Protein AF-W7ILP1-F1 (afdb_monomer)

pLDDT: mean 89.79, std 11.07, range [47.0, 98.56]

Mean predicted aligned error: 5.09 Å

Sequence (215 aa):
MEGWADGEAGIVAPAAAPLAGFTRAQVADALDRARRALISARIDPRVLHGTDVHLLADQFAAPKRAEVLASPHLRTAIAEGSTLLDGVPVKVTGTMTVQAGRRGELIIDMNHSFAYAFTPRNRAVLTGPMQIISVVRAQSQYGFYGLADWPGVGRGLTPLDHSRFFYSMSCSAAVRGYLAPADAELVNPGGATPEEDRKRIFDPSLPMPDPKGTC

Solvent-accessible surface area (backbone atoms only — not comparable to full-atom values): 11635 Å² total; per-residue (Å²): 127,85,78,61,30,61,41,69,72,23,62,58,70,62,89,57,54,66,52,59,90,38,49,36,68,56,39,39,52,51,44,52,40,51,50,50,30,51,39,26,20,70,64,37,63,44,28,27,66,58,78,42,53,56,71,32,24,70,47,32,4,77,74,38,25,65,59,49,69,71,38,70,77,72,39,46,34,49,34,88,98,55,49,70,27,85,97,58,65,42,34,17,27,52,50,42,50,76,46,69,53,61,98,46,26,38,35,34,43,34,31,34,26,38,38,42,49,37,54,67,91,56,73,92,76,62,87,55,71,52,40,28,30,24,37,41,31,37,40,40,32,34,36,36,24,82,79,56,85,43,89,91,48,39,56,40,32,38,87,72,50,75,50,74,47,64,34,36,23,16,52,75,36,46,78,72,61,23,48,33,31,32,67,71,42,93,66,88,83,59,75,85,72,55,70,68,49,52,48,27,52,76,34,48,90,47,67,81,58,74,83,75,76,50,56

Secondary structure (DSSP, 8-state):
--S-EEGGGG--PPPP--BTTB-HHHHHHHHHHHHHHHHHHHT-HHHHTTS-THHHHTTB-GGGHHHHHH-SSSS--BPTT--BPTT-PPEEEEEEEEEE-STTEEEEEEEEEEEEEB--S-GGG--SGGGTEEEEEEEEEEEEE-SS--TTT-SEEEEEEEEEEEESB-HHHHHTT-B-BGGG-SS----PPPHHHHHHHH-TTSPPPP-S-B-

Nearest PDB structures (foldseek):
  2cw9-assembly1_A  TM=4.242E-01  e=4.195E-02  Homo sapiens

Foldseek 3Di:
DPFKDFQLVQQDFDQFPDALNDHSVRSVLQSVLVSQLCSLQEFPVCCQQVVCVVSNLVSFFPLASVVSVPDLQSHAHADPPKAFDPPGGWIKGWDWDWHHDPRQKIKIKIWMKTKTFIDAPDPVPDPDRLQRIKMKTKIWIWMAHDPDQDPSRGHGIHTDDMDIAIAQFDPVQVVVSHGHHNSVDPDNPADDDPPVQVCQRHDRVDDHHDPPHRD

Organism: NCBI:txid909613

Structure (mmCIF, N/CA/C/O backbone):
data_AF-W7ILP1-F1
#
_entry.id   AF-W7ILP1-F1
#
loop_
_atom_site.group_PDB
_atom_site.id
_atom_site.type_symbol
_atom_site.label_atom_id
_atom_site.label_alt_id
_atom_site.label_comp_id
_atom_site.label_asym_id
_atom_site.label_entity_id
_atom_site.label_seq_id
_atom_site.pdbx_PDB_ins_code
_atom_site.Cartn_x
_atom_site.Cartn_y
_atom_site.Cartn_z
_atom_site.occupancy
_atom_site.B_iso_or_equiv
_atom_site.auth_seq_id
_atom_site.auth_comp_id
_atom_site.auth_asym_id
_atom_site.auth_atom_id
_atom_site.pdbx_PDB_model_num
ATOM 1 N N . MET A 1 1 ? 10.530 -20.653 -3.703 1.00 47.31 1 MET A N 1
ATOM 2 C CA . MET A 1 1 ? 9.898 -19.454 -3.113 1.00 47.31 1 MET A CA 1
ATOM 3 C C . MET A 1 1 ? 8.749 -19.937 -2.249 1.00 47.31 1 MET A C 1
ATOM 5 O O . MET A 1 1 ? 7.603 -19.899 -2.670 1.00 47.31 1 MET A O 1
ATOM 9 N N . GLU A 1 2 ? 9.062 -20.474 -1.075 1.00 51.88 2 GLU A N 1
ATOM 10 C CA . GLU A 1 2 ? 8.044 -20.635 -0.035 1.00 51.88 2 GLU A CA 1
ATOM 11 C C . GLU A 1 2 ? 7.843 -19.250 0.601 1.00 51.88 2 GLU A C 1
ATOM 13 O O . GLU A 1 2 ? 8.814 -18.522 0.801 1.00 51.88 2 GLU A O 1
ATOM 18 N N . GLY A 1 3 ? 6.594 -18.834 0.824 1.00 81.88 3 GLY A N 1
ATOM 19 C CA . GLY A 1 3 ? 6.275 -17.605 1.566 1.00 81.88 3 GLY A CA 1
ATOM 20 C C . GLY A 1 3 ? 5.939 -16.340 0.760 1.00 81.88 3 GLY A C 1
ATOM 21 O O . GLY A 1 3 ? 5.632 -15.326 1.382 1.00 81.88 3 GLY A O 1
ATOM 22 N N . TRP A 1 4 ? 5.944 -16.373 -0.579 1.00 93.56 4 TRP A N 1
ATOM 23 C CA . TRP A 1 4 ? 5.431 -15.276 -1.420 1.00 93.56 4 TRP A CA 1
ATOM 24 C C . TRP A 1 4 ? 4.134 -15.701 -2.109 1.00 93.56 4 TRP A C 1
ATOM 26 O O . TRP A 1 4 ? 4.082 -16.770 -2.715 1.00 93.56 4 TRP A O 1
ATOM 36 N N . ALA A 1 5 ? 3.111 -14.857 -2.037 1.00 97.56 5 ALA A N 1
ATOM 37 C CA . ALA A 1 5 ? 1.801 -15.087 -2.633 1.00 97.56 5 ALA A CA 1
ATOM 38 C C . ALA A 1 5 ? 1.513 -14.095 -3.768 1.00 97.56 5 ALA A C 1
ATOM 40 O O . ALA A 1 5 ? 2.209 -13.091 -3.941 1.00 97.56 5 ALA A O 1
ATOM 41 N N . ASP A 1 6 ? 0.473 -14.390 -4.541 1.00 97.81 6 ASP A N 1
ATOM 42 C CA . ASP A 1 6 ? 0.107 -13.616 -5.723 1.00 97.81 6 ASP A CA 1
ATOM 43 C C . ASP A 1 6 ? -0.814 -12.458 -5.355 1.00 97.81 6 ASP A C 1
ATOM 45 O O . ASP A 1 6 ? -1.905 -12.647 -4.813 1.00 97.81 6 ASP A O 1
ATOM 49 N N . GLY A 1 7 ? -0.366 -11.245 -5.674 1.00 97.38 7 GLY A N 1
ATOM 50 C CA . GLY A 1 7 ? -1.117 -10.012 -5.507 1.00 97.38 7 GLY A CA 1
ATOM 51 C C . GLY A 1 7 ? -1.699 -9.873 -4.105 1.00 97.38 7 GLY A C 1
ATOM 52 O O . GLY A 1 7 ? -1.006 -9.960 -3.091 1.00 97.38 7 GLY A O 1
ATOM 53 N N . GLU A 1 8 ? -3.006 -9.641 -4.049 1.00 97.88 8 GLU A N 1
ATOM 54 C CA . GLU A 1 8 ? -3.708 -9.368 -2.801 1.00 97.88 8 GLU A CA 1
ATOM 55 C C . GLU A 1 8 ? -3.762 -10.561 -1.829 1.00 97.88 8 GLU A C 1
ATOM 57 O O . GLU A 1 8 ? -4.031 -10.363 -0.641 1.00 97.88 8 GLU A O 1
ATOM 62 N N . ALA A 1 9 ? -3.492 -11.785 -2.300 1.00 97.69 9 ALA A N 1
ATOM 63 C CA . ALA A 1 9 ? -3.450 -12.972 -1.450 1.00 97.69 9 ALA A CA 1
ATOM 64 C C . ALA A 1 9 ? -2.274 -12.933 -0.460 1.00 97.69 9 ALA A C 1
ATOM 66 O O . ALA A 1 9 ? -2.326 -13.591 0.576 1.00 97.69 9 ALA A O 1
ATOM 67 N N . GLY A 1 10 ? -1.234 -12.138 -0.742 1.00 96.81 10 GLY A N 1
ATOM 68 C CA . GLY A 1 10 ? -0.116 -11.917 0.180 1.00 96.81 10 GLY A CA 1
ATOM 69 C C . GLY A 1 10 ? -0.347 -10.820 1.218 1.00 96.81 10 GLY A C 1
ATOM 70 O O . GLY A 1 10 ? 0.551 -10.560 2.013 1.00 96.81 10 GLY A O 1
ATOM 71 N N . ILE A 1 11 ? -1.522 -10.180 1.229 1.00 97.81 11 ILE A N 1
ATOM 72 C CA . ILE A 1 11 ? -1.906 -9.194 2.246 1.00 97.81 11 ILE A CA 1
ATOM 73 C C . ILE A 1 11 ? -3.024 -9.800 3.088 1.00 97.81 11 ILE A C 1
ATOM 75 O O . ILE A 1 11 ? -4.210 -9.700 2.758 1.00 97.81 11 ILE A O 1
ATOM 79 N N . VAL A 1 12 ? -2.637 -10.446 4.184 1.00 97.31 12 VAL A N 1
ATOM 80 C CA . VAL A 1 12 ? -3.558 -11.149 5.081 1.00 97.31 12 VAL A CA 1
ATOM 81 C C . VAL A 1 12 ? -3.729 -10.341 6.362 1.00 97.31 12 VAL A C 1
ATOM 83 O O . VAL A 1 12 ? -2.767 -10.088 7.084 1.00 97.31 12 VAL A O 1
ATOM 86 N N . ALA A 1 13 ? -4.966 -9.934 6.641 1.00 97.38 13 ALA A N 1
ATOM 87 C CA . ALA A 1 13 ? -5.307 -9.298 7.906 1.00 97.38 13 ALA A CA 1
ATOM 88 C C . ALA A 1 13 ? -5.328 -10.337 9.045 1.00 97.38 13 ALA A C 1
ATOM 90 O O . ALA A 1 13 ? -5.775 -11.469 8.830 1.00 97.38 13 ALA A O 1
ATOM 91 N N . PRO A 1 14 ? -4.892 -9.976 10.265 1.00 97.75 14 PRO A N 1
ATOM 92 C CA . PRO A 1 14 ? -4.989 -10.864 11.414 1.00 97.75 14 PRO A CA 1
ATOM 93 C C . PRO A 1 14 ? -6.454 -11.084 11.815 1.00 97.75 14 PRO A C 1
ATOM 95 O O . PRO A 1 14 ? -7.344 -10.295 11.490 1.00 97.75 14 PRO A O 1
ATOM 98 N N . ALA A 1 15 ? -6.712 -12.145 12.580 1.00 97.12 15 ALA A N 1
ATOM 99 C CA . ALA A 1 15 ? -8.036 -12.374 13.143 1.00 97.12 15 ALA A CA 1
ATOM 100 C C . ALA A 1 15 ? -8.421 -11.223 14.089 1.00 97.12 15 ALA A C 1
ATOM 102 O O . ALA A 1 15 ? -7.728 -10.944 15.067 1.00 97.12 15 ALA A O 1
ATOM 103 N N . ALA A 1 16 ? -9.548 -10.566 13.815 1.00 98.12 16 ALA A N 1
ATOM 104 C CA . ALA A 1 16 ? -10.020 -9.460 14.636 1.00 98.12 16 ALA A CA 1
ATOM 105 C C . ALA A 1 16 ? -10.465 -9.943 16.024 1.00 98.12 16 ALA A C 1
ATOM 107 O O . ALA A 1 16 ? -11.181 -10.940 16.141 1.00 98.12 16 ALA A O 1
ATOM 108 N N . ALA A 1 17 ? -10.125 -9.188 17.066 1.00 97.44 17 ALA A N 1
ATOM 109 C CA . ALA A 1 17 ? -10.600 -9.361 18.438 1.00 97.44 17 ALA A CA 1
ATOM 110 C C . ALA A 1 17 ? -10.953 -7.988 19.035 1.00 97.44 17 ALA A C 1
ATOM 112 O O . ALA A 1 17 ? -10.421 -6.988 18.557 1.00 97.44 17 ALA A O 1
ATOM 113 N N . PRO A 1 18 ? -11.845 -7.900 20.042 1.00 96.75 18 PRO A N 1
ATOM 114 C CA . PRO A 1 18 ? -12.116 -6.633 20.718 1.00 96.75 18 PRO A CA 1
ATOM 115 C C . PRO A 1 18 ? -10.831 -6.020 21.286 1.00 96.75 18 PRO A C 1
ATOM 117 O O . PRO A 1 18 ? -10.051 -6.716 21.935 1.00 96.75 18 PRO A O 1
ATOM 120 N N . LEU A 1 19 ? -10.610 -4.729 21.043 1.00 94.88 19 LEU A N 1
ATOM 121 C CA . LEU A 1 19 ? -9.357 -4.050 21.376 1.00 94.88 19 LEU A CA 1
ATOM 122 C C . LEU A 1 19 ? -9.593 -2.551 21.553 1.00 94.88 19 LEU A C 1
ATOM 124 O O . LEU A 1 19 ? -10.332 -1.962 20.779 1.00 94.88 19 LEU A O 1
ATOM 128 N N . ALA A 1 20 ? -8.977 -1.920 22.557 1.00 89.38 20 ALA A N 1
ATOM 129 C CA . ALA A 1 20 ? -9.045 -0.465 22.780 1.00 89.38 20 ALA A CA 1
ATOM 130 C C . ALA A 1 20 ? -10.476 0.133 22.811 1.00 89.38 20 ALA A C 1
ATOM 132 O O . ALA A 1 20 ? -10.693 1.269 22.392 1.00 89.38 20 ALA A O 1
ATOM 133 N N . GLY A 1 21 ? -11.463 -0.633 23.293 1.00 91.06 21 GLY A N 1
ATOM 134 C CA . GLY A 1 21 ? -12.879 -0.238 23.310 1.00 91.06 21 GLY A CA 1
ATOM 135 C C . GLY A 1 21 ? -13.627 -0.464 21.989 1.00 91.06 21 GLY A C 1
ATOM 136 O O . GLY A 1 21 ? -14.838 -0.271 21.938 1.00 91.06 21 GLY A O 1
ATOM 137 N N . PHE A 1 22 ? -12.939 -0.914 20.938 1.00 94.50 22 PHE A N 1
ATOM 138 C CA . PHE A 1 22 ? -13.553 -1.358 19.695 1.00 94.50 22 PHE A CA 1
ATOM 139 C C . PHE A 1 22 ? -14.084 -2.783 19.846 1.00 94.50 22 PHE A C 1
ATOM 141 O O . PHE A 1 22 ? -13.440 -3.670 20.413 1.00 94.50 22 PHE A O 1
ATOM 148 N N . THR A 1 23 ? -15.265 -3.017 19.288 1.00 95.75 23 THR A N 1
ATOM 149 C CA . THR A 1 23 ? -15.823 -4.359 19.116 1.00 95.75 23 THR A CA 1
ATOM 150 C C . THR A 1 23 ? -15.020 -5.148 18.082 1.00 95.75 23 THR A C 1
ATOM 152 O O . THR A 1 23 ? -14.350 -4.576 17.221 1.00 95.75 23 THR A O 1
ATOM 155 N N . ARG A 1 24 ? -15.151 -6.481 18.098 1.00 97.38 24 ARG A N 1
ATOM 156 C CA . ARG A 1 24 ? -14.559 -7.361 17.074 1.00 97.38 24 ARG A CA 1
ATOM 157 C C . ARG A 1 24 ? -14.886 -6.896 15.649 1.00 97.38 24 ARG A C 1
ATOM 159 O O . ARG A 1 24 ? -14.005 -6.890 14.800 1.00 97.38 24 ARG A O 1
ATOM 166 N N . ALA A 1 25 ? -16.138 -6.508 15.400 1.00 96.81 25 ALA A N 1
ATOM 167 C CA . ALA A 1 25 ? -16.591 -6.071 14.082 1.00 96.81 25 ALA A CA 1
ATOM 168 C C . ALA A 1 25 ? -15.925 -4.758 13.645 1.00 96.81 25 ALA A C 1
ATOM 170 O O . ALA A 1 25 ? -15.526 -4.627 12.494 1.00 96.81 25 ALA A O 1
ATOM 171 N N . GLN A 1 26 ? -15.742 -3.809 14.566 1.00 96.00 26 GLN A N 1
ATOM 172 C CA . GLN A 1 26 ? -15.056 -2.554 14.256 1.00 96.00 26 GLN A CA 1
ATOM 173 C C . GLN A 1 26 ? -13.556 -2.760 14.009 1.00 96.00 26 GLN A C 1
ATOM 175 O O . GLN A 1 26 ? -12.997 -2.122 13.124 1.00 96.00 26 GLN A O 1
ATOM 180 N N . VAL A 1 27 ? -12.909 -3.671 14.747 1.00 97.75 27 VAL A N 1
ATOM 181 C CA . VAL A 1 27 ? -11.510 -4.046 14.474 1.00 97.75 27 VAL A CA 1
ATOM 182 C C . VAL A 1 27 ? -11.390 -4.726 13.108 1.00 97.75 27 VAL A C 1
ATOM 184 O O . VAL A 1 27 ? -10.466 -4.420 12.360 1.00 97.75 27 VAL A O 1
ATOM 187 N N . ALA A 1 28 ? -12.340 -5.592 12.743 1.00 98.00 28 ALA A N 1
ATOM 188 C CA . ALA A 1 28 ? -12.372 -6.214 11.420 1.00 98.00 28 ALA A CA 1
ATOM 189 C C . ALA A 1 28 ? -12.524 -5.177 10.291 1.00 98.00 28 ALA A C 1
ATOM 191 O O . ALA A 1 28 ? -11.769 -5.236 9.327 1.00 98.00 28 ALA A O 1
ATOM 192 N N . ASP A 1 29 ? -13.428 -4.200 10.430 1.00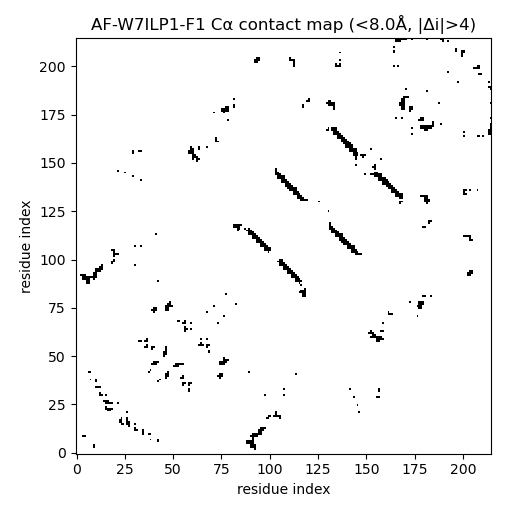 96.12 29 ASP A N 1
ATOM 193 C CA . ASP A 1 29 ? -13.588 -3.109 9.451 1.00 96.12 29 ASP A CA 1
ATOM 194 C C . ASP A 1 29 ? -12.312 -2.260 9.319 1.00 96.12 29 ASP A C 1
ATOM 196 O O . ASP A 1 29 ? -11.893 -1.937 8.208 1.00 96.12 29 ASP A O 1
ATOM 200 N N . ALA A 1 30 ? -11.648 -1.946 10.436 1.00 97.19 30 ALA A N 1
ATOM 201 C CA . ALA A 1 30 ? -10.392 -1.197 10.428 1.00 97.19 30 ALA A CA 1
ATOM 202 C C . ALA A 1 30 ? -9.277 -1.941 9.669 1.00 97.19 30 ALA A C 1
ATOM 204 O O . ALA A 1 30 ? -8.612 -1.361 8.808 1.00 97.19 30 ALA A O 1
ATOM 205 N N . LEU A 1 31 ? -9.108 -3.235 9.957 1.00 98.56 31 LEU A N 1
ATOM 206 C CA . LEU A 1 31 ? -8.133 -4.105 9.297 1.00 98.56 31 LEU A CA 1
ATOM 207 C C . LEU A 1 31 ? -8.424 -4.271 7.800 1.00 98.56 31 LEU A C 1
ATOM 209 O O . LEU A 1 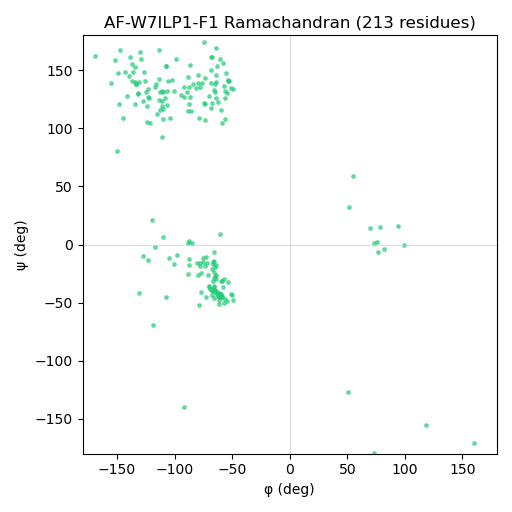31 ? -7.516 -4.199 6.976 1.00 98.56 31 LEU A O 1
ATOM 213 N N . ASP A 1 32 ? -9.690 -4.449 7.436 1.00 98.12 32 ASP A N 1
ATOM 214 C CA . ASP A 1 32 ? -10.125 -4.607 6.049 1.00 98.12 32 ASP A CA 1
ATOM 215 C C . ASP A 1 32 ? -9.926 -3.316 5.230 1.00 98.12 32 ASP A C 1
ATOM 217 O O . ASP A 1 32 ? -9.432 -3.348 4.099 1.00 98.12 32 ASP A O 1
ATOM 221 N N . ARG A 1 33 ? -10.190 -2.144 5.824 1.00 97.81 33 ARG A N 1
ATOM 222 C CA . ARG A 1 33 ? -9.823 -0.852 5.217 1.00 97.81 33 ARG A CA 1
ATOM 223 C C . ARG A 1 33 ? -8.314 -0.718 5.035 1.00 97.81 33 ARG A C 1
ATOM 225 O O . ARG A 1 33 ? -7.885 -0.267 3.976 1.00 97.81 33 ARG A O 1
ATOM 232 N N . ALA A 1 34 ? -7.512 -1.107 6.028 1.00 98.38 34 ALA A N 1
ATOM 233 C CA . ALA A 1 34 ? -6.053 -1.019 5.935 1.00 98.38 34 ALA A CA 1
ATOM 234 C C . ALA A 1 34 ? -5.509 -1.949 4.841 1.00 98.38 34 ALA A C 1
ATOM 236 O O . ALA A 1 34 ? -4.671 -1.537 4.037 1.00 98.38 34 ALA A O 1
ATOM 237 N N . ARG A 1 35 ? -6.065 -3.164 4.735 1.00 98.56 35 ARG A N 1
ATOM 238 C CA . ARG A 1 35 ? -5.797 -4.099 3.637 1.00 98.56 35 ARG A CA 1
ATOM 239 C C . ARG A 1 35 ? -6.108 -3.473 2.280 1.00 98.56 35 ARG A C 1
ATOM 241 O O . ARG A 1 35 ? -5.245 -3.490 1.405 1.00 98.56 35 ARG A O 1
ATOM 248 N N . ARG A 1 36 ? -7.298 -2.887 2.100 1.00 98.50 36 ARG A N 1
ATOM 249 C CA . ARG A 1 36 ? -7.659 -2.191 0.852 1.00 98.50 36 ARG A CA 1
ATOM 250 C C . ARG A 1 36 ? -6.724 -1.031 0.535 1.00 98.50 36 ARG A C 1
ATOM 252 O O . ARG A 1 36 ? -6.311 -0.904 -0.610 1.00 98.50 36 ARG A O 1
ATOM 259 N N . ALA A 1 37 ? -6.359 -0.221 1.528 1.00 98.31 37 ALA A N 1
ATOM 260 C CA . ALA A 1 37 ? -5.410 0.875 1.342 1.00 98.31 37 ALA A CA 1
ATOM 261 C C . ALA A 1 37 ? -4.060 0.361 0.824 1.00 98.31 37 ALA A C 1
ATOM 263 O O . ALA A 1 37 ? -3.530 0.907 -0.142 1.00 98.31 37 ALA A O 1
ATOM 264 N N . LEU A 1 38 ? -3.538 -0.731 1.391 1.00 98.12 38 LEU A N 1
ATOM 265 C CA . LEU A 1 38 ? -2.276 -1.313 0.940 1.00 98.12 38 LEU A CA 1
ATOM 266 C C . LEU A 1 38 ? -2.375 -1.916 -0.473 1.00 98.12 38 LEU A C 1
ATOM 268 O O . LEU A 1 38 ? -1.463 -1.721 -1.277 1.00 98.12 38 LEU A O 1
ATOM 272 N N . ILE A 1 39 ? -3.486 -2.587 -0.804 1.00 98.56 39 ILE A N 1
ATOM 273 C CA . ILE A 1 39 ? -3.750 -3.111 -2.157 1.00 98.56 39 ILE A CA 1
ATOM 274 C C . ILE A 1 39 ? -3.802 -1.969 -3.171 1.00 98.56 39 ILE A C 1
ATOM 276 O O . ILE A 1 39 ? -3.075 -2.008 -4.164 1.00 98.56 39 ILE A O 1
ATOM 280 N N . SER A 1 40 ? -4.594 -0.928 -2.906 1.00 98.25 40 SER A N 1
ATOM 281 C CA . SER A 1 40 ? -4.663 0.254 -3.768 1.00 98.25 40 SER A CA 1
ATOM 282 C C . SER A 1 40 ? -3.279 0.877 -3.944 1.00 98.25 40 SER A C 1
ATOM 284 O O . SER A 1 40 ? -2.854 1.137 -5.060 1.00 98.25 40 SER A O 1
ATOM 286 N N . ALA A 1 41 ? -2.526 1.068 -2.859 1.00 97.69 41 ALA A N 1
ATOM 287 C CA . ALA A 1 41 ? -1.222 1.725 -2.891 1.00 97.69 41 ALA A CA 1
ATOM 288 C C . ALA A 1 41 ? -0.128 0.958 -3.649 1.00 97.69 41 ALA A C 1
ATOM 290 O O . ALA A 1 41 ? 0.811 1.586 -4.150 1.00 97.69 41 ALA A O 1
ATOM 291 N N . ARG A 1 42 ? -0.176 -0.380 -3.652 1.00 97.44 42 ARG A N 1
ATOM 292 C CA . ARG A 1 42 ? 0.959 -1.233 -4.052 1.00 97.44 42 ARG A CA 1
ATOM 293 C C . ARG A 1 42 ? 0.649 -2.205 -5.186 1.00 97.44 42 ARG A C 1
ATOM 295 O O . ARG A 1 42 ? 1.581 -2.778 -5.734 1.00 97.44 42 ARG A O 1
ATOM 302 N N . ILE A 1 43 ? -0.619 -2.415 -5.529 1.00 97.94 43 ILE A N 1
ATOM 303 C CA . ILE A 1 43 ? -1.031 -3.464 -6.471 1.00 97.94 43 ILE A CA 1
ATOM 304 C C . ILE A 1 43 ? -1.977 -2.925 -7.544 1.00 97.94 43 ILE A C 1
ATOM 306 O O . ILE A 1 43 ? -1.809 -3.296 -8.702 1.00 97.94 43 ILE A O 1
ATOM 310 N N . ASP A 1 44 ? -2.949 -2.068 -7.201 1.00 97.94 44 ASP A N 1
ATOM 311 C CA . ASP A 1 44 ? -3.957 -1.610 -8.169 1.00 97.94 44 ASP A CA 1
ATOM 312 C C . ASP A 1 44 ? -3.297 -0.885 -9.360 1.00 97.94 44 ASP A C 1
ATOM 314 O O . ASP A 1 44 ? -2.713 0.191 -9.171 1.00 97.94 44 ASP A O 1
ATOM 318 N N . PRO A 1 45 ? -3.399 -1.420 -10.594 1.00 95.81 45 PRO A N 1
ATOM 319 C CA . PRO A 1 45 ? -2.728 -0.844 -11.756 1.00 95.81 45 PRO A CA 1
ATOM 320 C C . PRO A 1 45 ? -3.098 0.619 -12.003 1.00 95.81 45 PRO A C 1
ATOM 322 O O . PRO A 1 45 ? -2.268 1.390 -12.483 1.00 95.81 45 PRO A O 1
ATOM 325 N N . ARG A 1 46 ? -4.315 1.038 -11.636 1.00 96.94 46 ARG A N 1
ATOM 326 C CA . ARG A 1 46 ? -4.768 2.419 -11.825 1.00 96.94 46 ARG A CA 1
ATOM 327 C C . ARG A 1 46 ? -4.043 3.387 -10.897 1.00 96.94 46 ARG A C 1
ATOM 329 O O . ARG A 1 46 ? -3.700 4.492 -11.304 1.00 96.94 46 ARG A O 1
ATOM 336 N N . VAL A 1 47 ? -3.738 2.966 -9.672 1.00 97.56 47 VAL A N 1
ATOM 337 C CA . VAL A 1 47 ? -2.942 3.765 -8.728 1.00 97.56 47 VAL A CA 1
ATOM 338 C C . VAL A 1 47 ? -1.457 3.709 -9.087 1.00 97.56 47 VAL A C 1
ATOM 340 O O . VAL A 1 47 ? -0.780 4.743 -9.046 1.00 97.56 47 VAL A O 1
ATOM 343 N N . LEU A 1 48 ? -0.956 2.530 -9.478 1.00 97.19 48 LEU A N 1
ATOM 344 C CA . LEU A 1 48 ? 0.439 2.334 -9.885 1.00 97.19 48 LEU A CA 1
ATOM 345 C C . LEU A 1 48 ? 0.804 3.217 -11.082 1.00 97.19 48 LEU A C 1
ATOM 347 O O . LEU A 1 48 ? 1.839 3.881 -11.058 1.00 97.19 48 LEU A O 1
ATOM 351 N N . HIS A 1 49 ? -0.068 3.283 -12.088 1.00 95.81 49 HIS A N 1
ATOM 352 C CA . HIS A 1 49 ? 0.109 4.131 -13.269 1.00 95.81 49 HIS A CA 1
ATOM 353 C C . HIS A 1 49 ? -0.465 5.547 -13.102 1.00 95.81 49 HIS A C 1
ATOM 355 O O . HIS A 1 49 ? -0.386 6.354 -14.022 1.00 95.81 49 HIS A O 1
ATOM 361 N N . GLY A 1 50 ? -1.022 5.875 -11.932 1.00 94.56 50 GLY A N 1
ATOM 362 C CA . GLY A 1 50 ? -1.523 7.213 -11.615 1.00 94.56 50 GLY A CA 1
ATOM 363 C C . GLY A 1 50 ? -2.789 7.641 -12.367 1.00 94.56 50 GLY A C 1
ATOM 364 O O . GLY A 1 50 ? -3.117 8.822 -12.343 1.00 94.56 50 GLY A O 1
ATOM 365 N N . THR A 1 51 ? -3.504 6.716 -13.011 1.00 95.81 51 THR A N 1
ATOM 366 C CA . THR A 1 51 ? -4.748 6.999 -13.746 1.00 95.81 51 THR A CA 1
ATOM 367 C C . THR A 1 51 ? -5.954 7.183 -12.825 1.00 95.81 51 THR A C 1
ATOM 369 O O . THR A 1 51 ? -6.890 7.882 -13.198 1.00 95.81 51 THR A O 1
ATOM 372 N N . ASP A 1 52 ? -5.924 6.609 -11.617 1.00 96.81 52 ASP A N 1
ATOM 373 C CA . ASP A 1 52 ? -6.946 6.827 -10.587 1.00 96.81 52 ASP A CA 1
ATOM 374 C C . ASP A 1 52 ? -6.358 6.693 -9.171 1.00 96.81 52 ASP A C 1
ATOM 376 O O . ASP A 1 52 ? -6.449 5.658 -8.511 1.00 96.81 52 ASP A O 1
ATOM 380 N N . VAL A 1 53 ? -5.706 7.755 -8.690 1.00 95.94 53 VAL A N 1
ATOM 381 C CA . VAL A 1 53 ? -5.110 7.788 -7.339 1.00 95.94 53 VAL A CA 1
ATOM 382 C C . VAL A 1 53 ? -6.147 7.949 -6.218 1.00 95.94 53 VAL A C 1
ATOM 384 O O . VAL A 1 53 ? -5.822 7.745 -5.044 1.00 95.94 53 VAL A O 1
ATOM 387 N N . HIS A 1 54 ? -7.400 8.276 -6.548 1.00 97.06 54 HIS A N 1
ATOM 388 C CA . HIS A 1 54 ? -8.461 8.465 -5.557 1.00 97.06 54 HIS A CA 1
ATOM 389 C C . HIS A 1 54 ? -8.897 7.146 -4.911 1.00 97.06 54 HIS A C 1
ATOM 391 O O . HIS A 1 54 ? -9.247 7.144 -3.733 1.00 97.06 54 HIS A O 1
ATOM 397 N N . LEU A 1 55 ? -8.731 6.014 -5.604 1.00 97.19 55 LEU A N 1
ATOM 398 C CA . LEU A 1 55 ? -8.952 4.666 -5.057 1.00 97.19 55 LEU A CA 1
ATOM 399 C C . LEU A 1 55 ? -8.169 4.390 -3.768 1.00 97.19 55 LEU A C 1
ATOM 401 O O . LEU A 1 55 ? -8.629 3.633 -2.906 1.00 97.19 55 LEU A O 1
ATOM 405 N N . LEU A 1 56 ? -6.979 4.986 -3.641 1.00 97.69 56 LEU A N 1
ATOM 406 C CA . LEU A 1 56 ? -6.195 4.955 -2.412 1.00 97.69 56 LEU A CA 1
ATOM 407 C C . LEU A 1 56 ? -6.735 5.959 -1.392 1.00 97.69 56 LEU A C 1
ATOM 409 O O . LEU A 1 56 ? -7.004 5.586 -0.252 1.00 97.69 56 LEU A O 1
ATOM 413 N N . ALA A 1 57 ? -6.899 7.221 -1.793 1.00 97.44 57 ALA A N 1
ATOM 414 C CA . ALA A 1 57 ? -7.318 8.293 -0.893 1.00 97.44 57 ALA A CA 1
ATOM 415 C C . ALA A 1 57 ? -8.667 8.001 -0.216 1.00 97.44 57 ALA A C 1
ATOM 417 O O . ALA A 1 57 ? -8.830 8.270 0.972 1.00 97.44 57 ALA A O 1
ATOM 418 N N . ASP A 1 58 ? -9.607 7.378 -0.924 1.00 97.25 58 ASP A N 1
ATOM 419 C CA . ASP A 1 58 ? -10.939 7.063 -0.408 1.00 97.25 58 ASP A CA 1
ATOM 420 C C . ASP A 1 58 ? -10.949 6.023 0.720 1.00 97.25 58 ASP A C 1
ATOM 422 O O . ASP A 1 58 ? -11.935 5.944 1.458 1.00 97.25 58 ASP A O 1
ATOM 426 N N . GLN A 1 59 ? -9.849 5.286 0.923 1.00 97.31 59 GLN A N 1
ATOM 427 C CA . GLN A 1 59 ? -9.695 4.393 2.077 1.00 97.31 59 GLN A CA 1
ATOM 428 C C . GLN A 1 59 ? -9.445 5.158 3.387 1.00 97.31 59 GLN A C 1
ATOM 430 O O . GLN A 1 59 ? -9.651 4.610 4.474 1.00 97.31 59 GLN A O 1
ATOM 435 N N . PHE A 1 60 ? -9.034 6.425 3.298 1.00 96.94 60 PHE A N 1
ATOM 436 C CA . PHE A 1 60 ? -8.699 7.272 4.437 1.00 96.94 60 PHE A CA 1
ATOM 437 C C . PHE A 1 60 ? -9.841 8.214 4.826 1.00 96.94 60 PHE A C 1
ATOM 439 O O . PHE A 1 60 ? -10.751 8.516 4.043 1.00 96.94 60 PHE A O 1
ATOM 446 N N . ALA A 1 61 ? -9.780 8.688 6.071 1.00 95.50 61 ALA A N 1
ATOM 447 C CA . ALA A 1 61 ? -10.684 9.693 6.603 1.00 95.50 61 ALA A CA 1
ATOM 448 C C . ALA A 1 61 ? -10.702 10.929 5.691 1.00 95.50 61 ALA A C 1
ATOM 450 O O . ALA A 1 61 ? -9.664 11.347 5.175 1.00 95.50 61 ALA A O 1
ATOM 451 N N . ALA A 1 62 ? -11.876 11.540 5.502 1.00 94.38 62 ALA A N 1
ATOM 452 C CA . ALA A 1 62 ? -12.045 12.664 4.575 1.00 94.38 62 ALA A CA 1
ATOM 453 C C . ALA A 1 62 ? -11.013 13.802 4.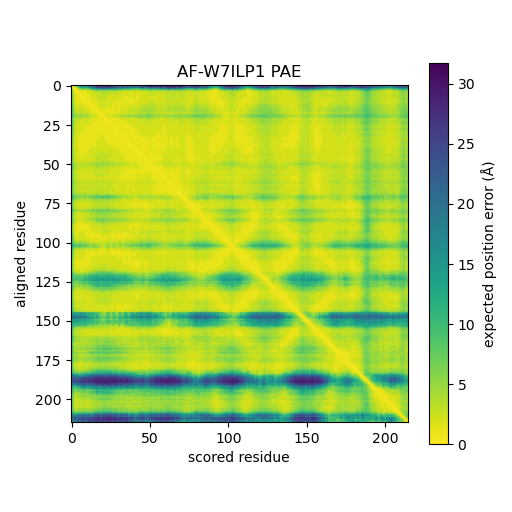769 1.00 94.38 62 ALA A C 1
ATOM 455 O O . ALA A 1 62 ? -10.438 14.233 3.768 1.00 94.38 62 ALA A O 1
ATOM 456 N N . PRO A 1 63 ? -10.674 14.230 6.008 1.00 94.81 63 PRO A N 1
ATOM 457 C CA . PRO A 1 63 ? -9.645 15.251 6.233 1.00 94.81 63 PRO A CA 1
ATOM 458 C C . PRO A 1 63 ? -8.228 14.845 5.797 1.00 94.81 63 PRO A C 1
ATOM 460 O O . PRO A 1 63 ? -7.370 15.710 5.652 1.00 94.81 63 PRO A O 1
ATOM 463 N N . LYS A 1 64 ? -7.963 13.547 5.604 1.00 95.88 64 LYS A N 1
ATOM 464 C CA . LYS A 1 64 ? -6.645 12.996 5.252 1.00 95.88 64 LYS A CA 1
ATOM 465 C C . LYS A 1 64 ? -6.466 12.725 3.767 1.00 95.88 64 LYS A C 1
ATOM 467 O O . LYS A 1 64 ? -5.352 12.486 3.321 1.00 95.88 64 LYS A O 1
ATOM 472 N N . ARG A 1 65 ? -7.524 12.820 2.964 1.00 96.12 65 ARG A N 1
ATOM 473 C CA . ARG A 1 65 ? -7.458 12.498 1.530 1.00 96.12 65 ARG A CA 1
ATOM 474 C C . ARG A 1 65 ? -6.475 13.379 0.765 1.00 96.12 65 ARG A C 1
ATOM 476 O O . ARG A 1 65 ? -5.708 12.864 -0.037 1.00 96.12 65 ARG A O 1
ATOM 483 N N . ALA A 1 66 ? -6.462 14.685 1.037 1.00 96.06 66 ALA A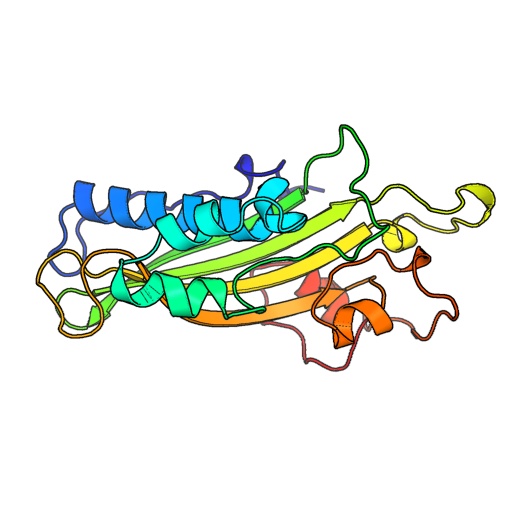 N 1
ATOM 484 C CA . ALA A 1 66 ? -5.535 15.614 0.386 1.00 96.06 66 ALA A CA 1
ATOM 485 C C . ALA A 1 66 ? -4.067 15.299 0.725 1.00 96.06 66 ALA A C 1
ATOM 487 O O . ALA A 1 66 ? -3.215 15.308 -0.157 1.00 96.06 66 ALA A O 1
ATOM 488 N N . GLU A 1 67 ? -3.791 14.955 1.986 1.00 95.12 67 GLU A N 1
ATOM 489 C CA . GLU A 1 67 ? -2.471 14.510 2.446 1.00 95.12 67 GLU A CA 1
ATOM 490 C C . GLU A 1 67 ? -2.037 13.221 1.733 1.00 95.12 67 GLU A C 1
ATOM 492 O O . GLU A 1 67 ? -0.916 13.127 1.234 1.00 95.12 67 GLU A O 1
ATOM 497 N N . VAL A 1 68 ? -2.953 12.255 1.605 1.00 96.12 68 VAL A N 1
ATOM 498 C CA . VAL A 1 68 ? -2.696 10.989 0.906 1.00 96.12 68 VAL A CA 1
ATOM 499 C C . VAL A 1 68 ? -2.381 11.212 -0.573 1.00 96.12 68 VAL A C 1
ATOM 501 O O . VAL A 1 68 ? -1.428 10.630 -1.087 1.00 96.12 68 VAL A O 1
ATOM 504 N N . LEU A 1 69 ? -3.142 12.075 -1.249 1.00 95.88 69 LEU A N 1
ATOM 505 C CA . LEU A 1 69 ? -2.938 12.402 -2.664 1.00 95.88 69 LEU A CA 1
ATOM 506 C C . LEU A 1 69 ? -1.612 13.133 -2.914 1.00 95.88 69 LEU A C 1
ATOM 508 O O . LEU A 1 69 ? -0.971 12.903 -3.937 1.00 95.88 69 LEU A O 1
ATOM 512 N N . ALA A 1 70 ? -1.197 13.995 -1.985 1.00 93.50 70 ALA A N 1
ATOM 513 C CA . ALA A 1 70 ? 0.044 14.754 -2.094 1.00 93.50 70 ALA A CA 1
ATOM 514 C C . ALA A 1 70 ? 1.299 13.926 -1.765 1.00 93.50 70 ALA A C 1
ATOM 516 O O . ALA A 1 70 ? 2.403 14.330 -2.126 1.00 93.50 70 ALA A O 1
ATOM 517 N N . SER A 1 71 ? 1.161 12.783 -1.081 1.00 89.69 71 SER A N 1
ATOM 518 C CA . SER A 1 71 ? 2.303 11.996 -0.611 1.00 89.69 71 SER A CA 1
ATOM 519 C C . SER A 1 71 ? 2.829 11.021 -1.674 1.00 89.69 71 SER A C 1
ATOM 521 O O . SER A 1 71 ? 2.173 10.020 -1.984 1.00 89.69 71 SER A O 1
ATOM 523 N N . PRO A 1 72 ? 4.070 11.196 -2.166 1.00 81.25 72 PRO A N 1
ATOM 524 C CA . PRO A 1 72 ? 4.693 10.212 -3.047 1.00 81.25 72 PRO A CA 1
ATOM 525 C C . PRO A 1 72 ? 5.113 8.932 -2.302 1.00 81.25 72 PRO A C 1
ATOM 527 O O . PRO A 1 72 ? 5.469 7.941 -2.940 1.00 81.25 72 PRO A O 1
ATOM 530 N N . HIS A 1 73 ? 5.091 8.924 -0.960 1.00 83.88 73 HIS A N 1
ATOM 531 C CA . HIS A 1 73 ? 5.544 7.795 -0.136 1.00 83.88 73 HIS A CA 1
ATOM 532 C C . HIS A 1 73 ? 4.462 6.754 0.153 1.00 83.88 73 HIS A C 1
ATOM 534 O O . HIS A 1 73 ? 4.760 5.565 0.323 1.00 83.88 73 HIS A O 1
ATOM 540 N N . LEU A 1 74 ? 3.200 7.175 0.127 1.00 91.81 74 LEU A N 1
ATOM 541 C CA . LEU A 1 74 ? 2.066 6.314 0.445 1.00 91.81 74 LEU A CA 1
ATOM 542 C C . LEU A 1 74 ? 1.707 5.324 -0.659 1.00 91.81 74 LEU A C 1
ATOM 544 O O . LEU A 1 74 ? 1.025 4.344 -0.378 1.00 91.81 74 LEU A O 1
ATOM 548 N N . ARG A 1 75 ? 2.211 5.518 -1.880 1.00 94.44 75 ARG A N 1
ATOM 549 C CA . ARG A 1 75 ? 1.963 4.623 -3.016 1.00 94.44 75 ARG A CA 1
ATOM 550 C C . ARG A 1 75 ? 3.238 4.221 -3.738 1.00 94.44 75 ARG A C 1
ATOM 552 O O . ARG A 1 75 ? 4.316 4.772 -3.512 1.00 94.44 75 ARG A O 1
ATOM 559 N N . THR A 1 76 ? 3.125 3.203 -4.572 1.00 96.19 76 THR A N 1
ATOM 560 C CA . THR A 1 76 ? 4.092 2.919 -5.629 1.00 96.19 76 THR A CA 1
ATOM 561 C C . THR A 1 76 ? 3.609 3.638 -6.888 1.00 96.19 76 THR A C 1
ATOM 563 O O . THR A 1 76 ? 2.419 3.617 -7.189 1.00 96.19 76 THR A O 1
ATOM 566 N N . ALA A 1 77 ? 4.513 4.308 -7.599 1.00 95.69 77 ALA A N 1
ATOM 567 C CA . ALA A 1 77 ? 4.222 4.988 -8.857 1.00 95.69 77 ALA A CA 1
ATOM 568 C C . ALA A 1 77 ? 5.174 4.447 -9.921 1.00 95.69 77 ALA A C 1
ATOM 570 O O . ALA A 1 77 ? 6.382 4.560 -9.746 1.00 95.69 77 ALA A O 1
ATOM 571 N N . ILE A 1 78 ? 4.667 3.840 -10.988 1.00 96.75 78 ILE A N 1
ATOM 572 C CA . ILE A 1 78 ? 5.498 3.309 -12.073 1.00 96.75 78 ILE A CA 1
ATOM 573 C C . ILE A 1 78 ? 5.886 4.455 -13.011 1.00 96.75 78 ILE A C 1
ATOM 575 O O . ILE A 1 78 ? 5.048 5.289 -13.350 1.00 96.75 78 ILE A O 1
ATOM 579 N N . ALA A 1 79 ? 7.161 4.517 -13.401 1.00 95.38 79 ALA A N 1
ATOM 580 C CA . ALA A 1 79 ? 7.649 5.534 -14.326 1.00 95.38 79 ALA A CA 1
ATOM 581 C C . ALA A 1 79 ? 6.986 5.390 -15.702 1.00 95.38 79 ALA A C 1
ATOM 583 O O . ALA A 1 79 ? 6.763 4.278 -16.187 1.00 95.38 79 ALA A O 1
ATOM 584 N N . GLU A 1 80 ? 6.748 6.519 -16.368 1.00 92.06 80 GLU A N 1
ATOM 585 C CA . GLU A 1 80 ? 6.294 6.528 -17.757 1.00 92.06 80 GLU A CA 1
ATOM 586 C C . GLU A 1 80 ? 7.233 5.697 -18.654 1.00 92.06 80 GLU A C 1
ATOM 588 O O . GLU A 1 80 ? 8.454 5.676 -18.468 1.00 92.06 80 GLU A O 1
ATOM 593 N N . GLY A 1 81 ? 6.654 4.951 -19.598 1.00 90.75 81 GLY A N 1
ATOM 594 C CA . GLY A 1 81 ? 7.395 4.042 -20.477 1.00 90.75 81 GLY A CA 1
ATOM 595 C C . GLY A 1 81 ? 7.847 2.727 -19.828 1.00 90.75 81 GLY A C 1
ATOM 596 O O . GLY A 1 81 ? 8.504 1.930 -20.494 1.00 90.75 81 GLY A O 1
ATOM 597 N N . SER A 1 82 ? 7.508 2.474 -18.559 1.00 94.81 82 SER A N 1
ATOM 598 C CA . SER A 1 82 ? 7.680 1.166 -17.913 1.00 94.81 82 SER A CA 1
ATOM 599 C C . SER A 1 82 ? 6.323 0.486 -17.744 1.00 94.81 82 SER A C 1
ATOM 601 O O . SER A 1 82 ? 5.369 1.095 -17.260 1.00 94.81 82 SER A O 1
ATOM 603 N N . THR A 1 83 ? 6.228 -0.785 -18.122 1.00 95.31 83 THR A N 1
ATOM 604 C CA . THR A 1 83 ? 4.996 -1.577 -18.017 1.00 95.31 83 THR A CA 1
ATOM 605 C C . THR A 1 83 ? 5.265 -2.857 -17.248 1.00 95.31 83 THR A C 1
ATOM 607 O O . THR A 1 83 ? 6.321 -3.474 -17.402 1.00 95.31 83 THR A O 1
ATOM 610 N N . LEU A 1 84 ? 4.319 -3.254 -16.395 1.00 96.50 84 LEU A N 1
ATOM 611 C CA . LEU A 1 84 ? 4.382 -4.563 -15.752 1.00 96.50 84 LEU A CA 1
ATOM 612 C C . LEU A 1 84 ? 4.301 -5.666 -16.814 1.00 96.50 84 LEU A C 1
ATOM 614 O O . LEU A 1 84 ? 3.785 -5.456 -17.910 1.00 96.50 84 LEU A O 1
ATOM 618 N N . LEU A 1 85 ? 4.873 -6.824 -16.506 1.00 95.88 85 LEU A N 1
ATOM 619 C CA . LEU A 1 85 ? 4.846 -7.979 -17.390 1.00 95.88 85 LEU A CA 1
ATOM 620 C C . LEU A 1 85 ? 3.450 -8.616 -17.375 1.00 95.88 85 LEU A C 1
ATOM 622 O O . LEU A 1 85 ? 2.966 -9.040 -16.324 1.00 95.88 85 LEU A O 1
ATOM 626 N N . ASP A 1 86 ? 2.820 -8.703 -18.545 1.00 94.62 86 ASP A N 1
ATOM 627 C CA . ASP A 1 86 ? 1.455 -9.212 -18.683 1.00 94.62 86 ASP A CA 1
ATOM 628 C C . ASP A 1 86 ? 1.294 -10.632 -18.124 1.00 94.62 86 ASP A C 1
ATOM 630 O O . ASP A 1 86 ? 2.119 -11.521 -18.347 1.00 94.62 86 ASP A O 1
ATOM 634 N N . GLY A 1 87 ? 0.201 -10.849 -17.390 1.00 94.81 87 GLY A N 1
ATOM 635 C CA . GLY A 1 87 ? -0.121 -12.141 -16.779 1.00 94.81 87 GLY A CA 1
ATOM 636 C C . GLY A 1 87 ? 0.746 -12.516 -15.572 1.00 94.81 87 GLY A C 1
ATOM 637 O O . GLY A 1 87 ? 0.535 -13.584 -14.998 1.00 94.81 87 GLY A O 1
ATOM 638 N N . VAL A 1 88 ? 1.685 -11.661 -15.153 1.00 96.19 88 VAL A N 1
ATOM 639 C CA . VAL A 1 88 ? 2.515 -11.895 -13.967 1.00 96.19 88 VAL A CA 1
ATOM 640 C C . VAL A 1 88 ? 2.026 -11.019 -12.812 1.00 96.19 88 VAL A C 1
ATOM 642 O O . VAL A 1 88 ? 2.211 -9.802 -12.844 1.00 96.19 88 VAL A O 1
ATOM 645 N N . PRO A 1 89 ? 1.406 -11.602 -11.768 1.00 96.81 89 PRO A N 1
ATOM 646 C CA . PRO A 1 89 ? 0.972 -10.826 -10.617 1.00 96.81 89 PRO A CA 1
ATOM 647 C C . PRO A 1 89 ? 2.178 -10.315 -9.824 1.00 96.81 89 PRO A C 1
ATOM 649 O O . PRO A 1 89 ? 3.216 -10.979 -9.737 1.00 96.81 89 PRO A O 1
ATOM 652 N N . VAL A 1 90 ? 2.007 -9.159 -9.177 1.00 98.06 90 VAL A N 1
ATOM 653 C CA . VAL A 1 90 ? 2.945 -8.676 -8.154 1.00 98.06 90 VAL A CA 1
ATOM 654 C C . VAL A 1 90 ? 3.063 -9.750 -7.077 1.00 98.06 90 VAL A C 1
ATOM 656 O O . VAL A 1 90 ? 2.048 -10.190 -6.539 1.00 98.06 90 VAL A O 1
ATOM 659 N N . LYS A 1 91 ? 4.281 -10.189 -6.757 1.00 97.94 91 LYS A N 1
ATOM 660 C CA . LYS A 1 91 ? 4.488 -11.141 -5.658 1.00 97.94 91 LYS A CA 1
ATOM 661 C C . LYS A 1 91 ? 4.556 -10.372 -4.350 1.00 97.94 91 LYS A C 1
ATOM 663 O O . LYS A 1 91 ? 5.209 -9.329 -4.291 1.00 97.94 91 LYS A O 1
ATOM 668 N N . VAL A 1 92 ? 3.915 -10.894 -3.310 1.00 98.25 92 VAL A N 1
ATOM 669 C CA . VAL A 1 92 ? 3.797 -10.221 -2.014 1.00 98.25 92 VAL A CA 1
ATOM 670 C C . VAL A 1 92 ? 4.105 -11.180 -0.873 1.00 98.25 92 VAL A C 1
ATOM 672 O O . VAL A 1 92 ? 3.667 -12.329 -0.867 1.00 98.25 92 VAL A O 1
ATOM 675 N N . THR A 1 93 ? 4.839 -10.689 0.117 1.00 97.19 93 THR A N 1
ATOM 676 C CA . THR A 1 93 ? 5.031 -11.347 1.411 1.00 97.19 93 THR A CA 1
ATOM 677 C C . THR A 1 93 ? 5.062 -10.289 2.505 1.00 97.19 93 THR A C 1
ATOM 679 O O . THR A 1 93 ? 5.491 -9.156 2.262 1.00 97.19 93 THR A O 1
ATOM 682 N N . GLY A 1 94 ? 4.595 -10.617 3.704 1.00 96.19 94 GLY A N 1
ATOM 683 C CA . GLY A 1 94 ? 4.580 -9.658 4.796 1.00 96.19 94 GLY A CA 1
ATOM 684 C C . GLY A 1 94 ? 3.617 -9.990 5.912 1.00 96.19 94 GLY A C 1
ATOM 685 O O . GLY A 1 94 ? 3.054 -11.081 5.989 1.00 96.19 94 GLY A O 1
ATOM 686 N N . THR A 1 95 ? 3.466 -9.016 6.798 1.00 96.94 95 THR A N 1
ATOM 687 C CA . THR A 1 95 ? 2.623 -9.113 7.982 1.00 96.94 95 THR A CA 1
ATOM 688 C C . THR A 1 95 ? 1.803 -7.849 8.171 1.00 96.94 95 THR A C 1
ATOM 690 O O . THR A 1 95 ? 2.232 -6.739 7.842 1.00 96.94 95 THR A O 1
ATOM 693 N N . MET A 1 96 ? 0.615 -8.037 8.737 1.00 98.44 96 MET A N 1
ATOM 694 C CA . MET A 1 96 ? -0.241 -6.980 9.250 1.00 98.44 96 MET A CA 1
ATOM 695 C C . MET A 1 96 ? -0.557 -7.291 10.710 1.00 98.44 96 MET A C 1
ATOM 697 O O . MET A 1 96 ? -0.953 -8.411 11.040 1.00 98.44 96 MET A O 1
ATOM 701 N N . THR A 1 97 ? -0.397 -6.309 11.585 1.00 98.31 97 THR A N 1
ATOM 702 C CA . THR A 1 97 ? -0.735 -6.418 13.006 1.00 98.31 97 THR A CA 1
ATOM 703 C C . THR A 1 97 ? -1.617 -5.251 13.422 1.00 98.31 97 THR A C 1
ATOM 705 O O . THR A 1 97 ? -1.684 -4.226 12.747 1.00 98.31 97 THR A O 1
ATOM 708 N N . VAL A 1 98 ? -2.332 -5.420 14.532 1.00 98.38 98 VAL A N 1
ATOM 709 C CA . VAL A 1 98 ? -3.130 -4.355 15.139 1.00 98.38 98 VAL A CA 1
ATOM 710 C C . VAL A 1 98 ? -2.872 -4.312 16.634 1.00 98.38 98 VAL A C 1
ATOM 712 O O . VAL A 1 98 ? -2.806 -5.349 17.294 1.00 98.38 98 VAL A O 1
ATOM 715 N N . GLN A 1 99 ? -2.737 -3.104 17.164 1.00 97.62 99 GLN A N 1
ATOM 716 C CA . GLN A 1 99 ? -2.521 -2.848 18.580 1.00 97.62 99 GLN A CA 1
ATOM 717 C C . GLN A 1 99 ? -3.340 -1.646 19.056 1.00 97.62 99 GLN A C 1
ATOM 719 O O . GLN A 1 99 ? -3.828 -0.835 18.265 1.00 97.62 99 GLN A O 1
ATOM 724 N N . ALA A 1 100 ? -3.531 -1.559 20.370 1.00 95.69 100 ALA A N 1
ATOM 725 C CA . ALA A 1 100 ? -4.158 -0.399 20.983 1.00 95.69 100 ALA A CA 1
ATOM 726 C C . ALA A 1 100 ? -3.203 0.800 20.903 1.00 95.69 100 ALA A C 1
ATOM 728 O O . ALA A 1 100 ? -2.052 0.692 21.320 1.00 95.69 100 ALA A O 1
ATOM 729 N N . GLY A 1 101 ? -3.688 1.928 20.387 1.00 91.75 101 GLY A N 1
ATOM 730 C CA . GLY A 1 101 ? -2.995 3.209 20.478 1.00 91.75 101 GLY A CA 1
ATOM 731 C C . GLY A 1 101 ? -3.432 3.985 21.717 1.00 91.75 101 GLY A C 1
ATOM 732 O O . GLY A 1 101 ? -3.670 3.431 22.794 1.00 91.75 101 GLY A O 1
ATOM 733 N N . ARG A 1 102 ? -3.600 5.298 21.555 1.00 87.19 102 ARG A N 1
ATOM 734 C CA . ARG A 1 102 ? -4.261 6.145 22.552 1.00 87.19 102 ARG A CA 1
ATOM 735 C C . ARG A 1 102 ? -5.729 5.737 22.714 1.00 87.19 102 ARG A C 1
ATOM 737 O O . ARG A 1 102 ? -6.300 4.966 21.946 1.00 87.19 102 ARG A O 1
ATOM 744 N N . ARG A 1 103 ? -6.383 6.278 23.743 1.00 82.31 103 ARG A N 1
ATOM 745 C CA . ARG A 1 103 ? -7.788 5.973 24.054 1.00 82.31 103 ARG A CA 1
ATOM 746 C C . ARG A 1 103 ? -8.704 6.259 22.857 1.00 82.31 103 ARG A C 1
ATOM 748 O O . ARG A 1 103 ? -9.000 7.418 22.608 1.00 82.31 103 ARG A O 1
ATOM 755 N N . GLY A 1 104 ? -9.214 5.219 22.195 1.00 85.69 104 GLY A N 1
ATOM 756 C CA . GLY A 1 104 ? -10.089 5.334 21.018 1.00 85.69 104 GLY A CA 1
ATOM 757 C C . GLY A 1 104 ? -9.370 5.272 19.664 1.00 85.69 104 GLY A C 1
ATOM 758 O O . GLY A 1 104 ? -9.967 5.635 18.653 1.00 85.69 104 GLY A O 1
ATOM 759 N N . GLU A 1 105 ? -8.120 4.811 19.652 1.00 91.50 105 GLU A N 1
ATOM 760 C CA . GLU A 1 105 ? -7.252 4.664 18.481 1.00 91.50 105 GLU A CA 1
ATOM 761 C C . GLU A 1 105 ? -6.778 3.206 18.365 1.00 91.50 105 GLU A C 1
ATOM 763 O O . GLU A 1 105 ? -6.347 2.596 19.350 1.00 91.50 105 GLU A O 1
ATOM 768 N N . LEU A 1 106 ? -6.847 2.649 17.156 1.00 96.88 106 LEU A N 1
ATOM 769 C CA . LEU A 1 106 ? -6.101 1.444 16.789 1.00 96.88 106 LEU A CA 1
ATOM 770 C C . LEU A 1 106 ? -4.890 1.856 15.961 1.00 96.88 106 LEU A C 1
ATOM 772 O O . LEU A 1 106 ? -5.006 2.737 15.110 1.00 96.88 106 LEU A O 1
ATOM 776 N N . ILE A 1 107 ? -3.766 1.185 16.178 1.00 97.81 107 ILE A N 1
ATOM 777 C CA . ILE A 1 107 ? -2.576 1.298 15.338 1.00 97.81 107 ILE A CA 1
ATOM 778 C C . ILE A 1 107 ? -2.452 0.006 14.543 1.00 97.81 107 ILE A C 1
ATOM 780 O O . ILE A 1 107 ? -2.497 -1.083 15.118 1.00 97.81 107 ILE A O 1
ATOM 784 N N . ILE A 1 108 ? -2.348 0.135 13.225 1.00 98.56 108 ILE A N 1
ATOM 785 C CA . ILE A 1 108 ? -2.225 -0.976 12.288 1.00 98.56 108 ILE A CA 1
ATOM 786 C C . ILE A 1 108 ? -0.860 -0.866 11.624 1.00 98.56 108 ILE A C 1
ATOM 788 O O . ILE A 1 108 ? -0.625 0.064 10.852 1.00 98.56 108 ILE A O 1
ATOM 792 N N . ASP A 1 109 ? 0.017 -1.821 11.913 1.00 98.31 109 ASP A N 1
ATOM 793 C CA . ASP A 1 109 ? 1.351 -1.896 11.328 1.00 98.31 109 ASP A CA 1
ATOM 794 C C . ASP A 1 109 ? 1.362 -2.921 10.198 1.00 98.31 109 ASP A C 1
ATOM 796 O O . ASP A 1 109 ? 0.879 -4.046 10.338 1.00 98.31 109 ASP A O 1
ATOM 800 N N . MET A 1 110 ? 1.929 -2.537 9.060 1.00 97.75 110 MET A N 1
ATOM 801 C CA . MET A 1 110 ? 2.087 -3.394 7.893 1.00 97.75 110 MET A CA 1
ATOM 802 C C . MET A 1 110 ? 3.537 -3.375 7.440 1.00 97.75 110 MET A C 1
ATOM 804 O O . MET A 1 110 ? 4.069 -2.324 7.091 1.00 97.75 110 MET A O 1
ATOM 808 N N . ASN A 1 111 ? 4.149 -4.554 7.370 1.00 96.50 111 ASN A N 1
ATOM 809 C CA . ASN A 1 111 ? 5.523 -4.743 6.919 1.00 96.50 111 ASN A CA 1
ATOM 810 C C . ASN A 1 111 ? 5.521 -5.729 5.756 1.00 96.50 111 ASN A C 1
ATOM 812 O O . ASN A 1 111 ? 5.347 -6.925 5.968 1.00 96.50 111 ASN A O 1
ATOM 816 N N . HIS A 1 112 ? 5.710 -5.244 4.530 1.00 96.75 112 HIS A N 1
ATOM 817 C CA . HIS A 1 112 ? 5.585 -6.070 3.327 1.00 96.75 112 HIS A CA 1
ATOM 818 C C . HIS A 1 112 ? 6.738 -5.845 2.351 1.00 96.75 112 HIS A C 1
ATOM 820 O O . HIS A 1 112 ? 7.347 -4.775 2.309 1.00 96.75 112 HIS A O 1
ATOM 826 N N . SER A 1 113 ? 7.031 -6.871 1.563 1.00 96.81 113 SER A N 1
ATOM 827 C CA . SER A 1 113 ? 7.886 -6.789 0.384 1.00 96.81 113 SER A CA 1
ATOM 828 C C . SER A 1 113 ? 7.056 -7.130 -0.850 1.00 96.81 113 SER A C 1
ATOM 830 O O . SER A 1 113 ? 6.272 -8.080 -0.843 1.00 96.81 113 SER A O 1
ATOM 832 N N . PHE A 1 114 ? 7.226 -6.331 -1.900 1.00 97.62 114 PHE A N 1
ATOM 833 C CA . PHE A 1 114 ? 6.505 -6.435 -3.165 1.00 97.62 114 PHE A CA 1
ATOM 834 C C . PHE A 1 114 ? 7.510 -6.596 -4.299 1.00 97.62 114 PHE A C 1
ATOM 836 O O . PHE A 1 114 ? 8.401 -5.759 -4.422 1.00 97.62 114 PHE A O 1
ATOM 843 N N . ALA A 1 115 ? 7.367 -7.623 -5.132 1.00 97.12 115 ALA A N 1
ATOM 844 C CA . ALA A 1 115 ? 8.205 -7.823 -6.310 1.00 97.12 115 ALA A CA 1
ATOM 845 C C . ALA A 1 115 ? 7.382 -7.611 -7.584 1.00 97.12 115 ALA A C 1
ATOM 847 O O . ALA A 1 115 ? 6.363 -8.274 -7.799 1.00 97.12 115 ALA A O 1
ATOM 848 N N . TYR A 1 116 ? 7.846 -6.687 -8.420 1.00 97.75 116 TYR A N 1
ATOM 849 C CA . TYR A 1 116 ? 7.200 -6.267 -9.658 1.00 97.75 116 TYR A CA 1
ATOM 850 C C . TYR A 1 116 ? 8.046 -6.751 -10.828 1.00 97.75 116 TYR A C 1
ATOM 852 O O . TYR A 1 116 ? 9.206 -6.359 -10.943 1.00 97.75 116 TYR A O 1
ATOM 860 N N . ALA A 1 117 ? 7.474 -7.596 -11.681 1.00 96.81 117 ALA A N 1
ATOM 861 C CA . ALA A 1 117 ? 8.091 -7.975 -12.944 1.00 96.81 117 ALA A CA 1
ATOM 862 C C . ALA A 1 117 ? 7.668 -6.983 -14.030 1.00 96.81 117 ALA A C 1
ATOM 864 O O . ALA A 1 117 ? 6.479 -6.703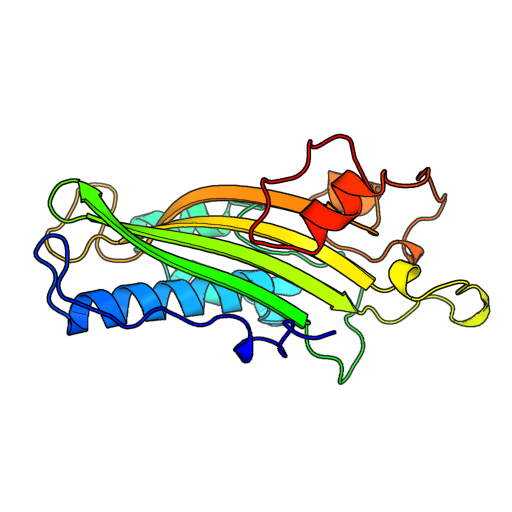 -14.181 1.00 96.81 117 ALA A O 1
ATOM 865 N N . PHE A 1 118 ? 8.631 -6.474 -14.788 1.00 96.62 118 PHE A N 1
ATOM 866 C CA . PHE A 1 118 ? 8.420 -5.532 -15.879 1.00 96.62 118 PHE A CA 1
ATOM 867 C C . PHE A 1 118 ? 8.618 -6.195 -17.236 1.00 96.62 118 PHE A C 1
ATOM 869 O O . PHE A 1 118 ? 9.367 -7.165 -17.384 1.00 96.62 118 PHE A O 1
ATOM 876 N N . THR A 1 119 ? 7.952 -5.647 -18.247 1.00 95.44 119 THR A N 1
ATOM 877 C CA . THR A 1 119 ? 8.224 -6.001 -19.635 1.00 95.44 119 THR A CA 1
ATOM 878 C C . THR A 1 119 ? 9.625 -5.501 -20.004 1.00 95.44 119 THR A C 1
ATOM 880 O O . THR A 1 119 ? 9.873 -4.298 -19.911 1.00 95.44 119 THR A O 1
ATOM 883 N N . PRO A 1 120 ? 10.546 -6.386 -20.428 1.00 91.38 120 PRO A N 1
ATOM 884 C CA . PRO A 1 120 ? 11.900 -5.981 -20.787 1.00 91.38 120 PRO A CA 1
ATOM 885 C C . PRO A 1 120 ? 11.911 -5.054 -21.994 1.00 91.38 120 PRO A C 1
ATOM 887 O O . PRO A 1 120 ? 11.238 -5.330 -22.992 1.00 91.38 120 PRO A O 1
ATOM 890 N N . ARG A 1 121 ? 12.771 -4.034 -21.959 1.00 86.88 121 ARG A N 1
ATOM 891 C CA . ARG A 1 121 ? 13.002 -3.152 -23.115 1.00 86.88 121 ARG A CA 1
ATOM 892 C C . ARG A 1 121 ? 13.729 -3.870 -24.247 1.00 86.88 121 ARG A C 1
ATOM 894 O O . ARG A 1 121 ? 13.421 -3.667 -25.417 1.00 86.88 121 ARG A O 1
ATOM 901 N N . ASN A 1 122 ? 14.691 -4.726 -23.897 1.00 84.81 122 ASN A N 1
ATOM 902 C CA . ASN A 1 122 ? 15.422 -5.556 -24.847 1.00 84.81 122 ASN A CA 1
ATOM 903 C C . ASN A 1 122 ? 15.760 -6.919 -24.227 1.00 84.81 122 ASN A C 1
ATOM 905 O O . ASN A 1 122 ? 16.637 -7.038 -23.376 1.00 84.81 122 ASN A O 1
ATOM 909 N N . ARG A 1 123 ? 15.084 -7.974 -24.694 1.00 83.12 123 ARG A N 1
ATOM 910 C CA . ARG A 1 123 ? 15.282 -9.343 -24.190 1.00 83.12 123 ARG A CA 1
ATOM 911 C C . ARG A 1 123 ? 16.675 -9.906 -24.478 1.00 83.12 123 ARG A C 1
ATOM 913 O O . ARG A 1 123 ? 17.135 -10.756 -23.727 1.00 83.12 123 ARG A O 1
ATOM 920 N N . ALA A 1 124 ? 17.340 -9.447 -25.541 1.00 83.62 124 ALA A N 1
ATOM 921 C CA . ALA A 1 124 ? 18.617 -10.004 -25.990 1.00 83.62 124 ALA A CA 1
ATOM 922 C C . ALA A 1 124 ? 19.800 -9.655 -25.071 1.00 83.62 124 ALA A C 1
ATOM 924 O O . ALA A 1 124 ? 20.849 -10.282 -25.169 1.00 83.62 124 ALA A O 1
ATOM 925 N N . VAL A 1 125 ? 19.638 -8.663 -24.189 1.00 79.50 125 VAL A N 1
ATOM 926 C CA . VAL A 1 125 ? 20.693 -8.184 -23.279 1.00 79.50 125 VAL A CA 1
ATOM 927 C C . VAL A 1 125 ? 20.427 -8.541 -21.814 1.00 79.50 125 VAL A C 1
ATOM 929 O O . VAL A 1 125 ? 21.164 -8.108 -20.928 1.00 79.50 125 VAL A O 1
ATOM 932 N N . LEU A 1 126 ? 19.378 -9.328 -21.546 1.00 82.19 126 LEU A N 1
ATOM 933 C CA . LEU A 1 126 ? 19.092 -9.816 -20.202 1.00 82.19 126 LEU A CA 1
ATOM 934 C C . LEU A 1 126 ? 20.090 -10.913 -19.827 1.00 82.19 126 LEU A C 1
ATOM 936 O O . LEU A 1 126 ? 20.166 -11.957 -20.470 1.00 82.19 126 LEU A O 1
ATOM 940 N N . THR A 1 127 ? 20.827 -10.684 -18.751 1.00 82.06 127 THR A N 1
ATOM 941 C CA . THR A 1 127 ? 21.765 -11.620 -18.130 1.00 82.06 127 THR A CA 1
ATOM 942 C C . THR A 1 127 ? 21.205 -12.228 -16.843 1.00 82.06 127 THR A C 1
ATOM 944 O O . THR A 1 127 ? 21.743 -13.217 -16.349 1.00 82.06 127 THR A O 1
ATOM 947 N N . GLY A 1 128 ? 20.101 -11.691 -16.310 1.00 82.75 128 GLY A N 1
ATOM 948 C CA . GLY A 1 128 ? 19.419 -12.257 -15.150 1.00 82.75 128 GLY A CA 1
ATOM 949 C C . GLY A 1 128 ? 18.040 -11.649 -14.871 1.00 82.75 128 GLY A C 1
ATOM 950 O O . GLY A 1 128 ? 17.725 -10.555 -15.339 1.00 82.75 128 GLY A O 1
ATOM 951 N N . PRO A 1 129 ? 17.204 -12.335 -14.069 1.00 84.06 129 PRO A N 1
ATOM 952 C CA . PRO A 1 129 ? 15.819 -11.928 -13.821 1.00 84.06 129 PRO A CA 1
ATOM 953 C C . PRO A 1 129 ? 15.707 -10.599 -13.062 1.00 84.06 129 PRO A C 1
ATOM 955 O O . PRO A 1 129 ? 14.756 -9.853 -13.265 1.00 84.06 129 PRO A O 1
ATOM 958 N N . MET A 1 130 ? 16.693 -10.263 -12.225 1.00 85.94 130 MET A N 1
ATOM 959 C CA . MET A 1 130 ? 16.682 -9.031 -11.431 1.00 85.94 130 MET A CA 1
ATOM 960 C C . MET A 1 130 ? 16.741 -7.756 -12.288 1.00 85.94 130 MET A C 1
ATOM 962 O O . MET A 1 130 ? 16.303 -6.705 -11.838 1.00 85.94 130 MET A O 1
ATOM 966 N N . GLN A 1 131 ? 17.172 -7.831 -13.552 1.00 87.31 131 GLN A N 1
ATOM 967 C CA . GLN A 1 131 ? 17.144 -6.665 -14.445 1.00 87.31 131 GLN A CA 1
ATOM 968 C C . GLN A 1 131 ? 15.724 -6.186 -14.772 1.00 87.31 131 GLN A C 1
ATOM 970 O O . GLN A 1 131 ? 15.543 -5.013 -15.084 1.00 87.31 131 GLN A O 1
ATOM 975 N N . ILE A 1 132 ? 14.732 -7.075 -14.665 1.00 91.75 132 ILE A N 1
ATOM 976 C CA . ILE A 1 132 ? 13.316 -6.780 -14.924 1.00 91.75 132 ILE A CA 1
ATOM 977 C C . ILE A 1 132 ? 12.436 -6.955 -13.685 1.00 91.75 132 ILE A C 1
ATOM 979 O O . ILE A 1 132 ? 11.231 -6.737 -13.764 1.00 91.75 132 ILE A O 1
ATOM 983 N N . ILE A 1 133 ? 13.007 -7.378 -12.555 1.00 93.44 133 ILE A N 1
ATOM 984 C CA . ILE A 1 133 ? 12.294 -7.516 -11.287 1.00 93.44 133 ILE A CA 1
ATOM 985 C C . ILE A 1 133 ? 12.800 -6.444 -10.337 1.00 93.44 133 ILE A C 1
ATOM 987 O O . ILE A 1 133 ? 13.953 -6.488 -9.916 1.00 93.44 133 ILE A O 1
ATOM 991 N N . SER A 1 134 ? 11.914 -5.537 -9.940 1.00 94.06 134 SER A N 1
ATOM 992 C CA . SER A 1 134 ? 12.195 -4.581 -8.869 1.00 94.06 134 SER A CA 1
ATOM 993 C C . SER A 1 134 ? 11.455 -4.971 -7.604 1.00 94.06 134 SER A C 1
ATOM 995 O O . SER A 1 134 ? 10.297 -5.394 -7.656 1.00 94.06 134 SER A O 1
ATOM 997 N N . VAL A 1 135 ? 12.111 -4.805 -6.458 1.00 93.81 135 VAL A N 1
ATOM 998 C CA . VAL A 1 135 ? 11.523 -5.107 -5.150 1.00 93.81 135 VAL A CA 1
ATOM 999 C C . VAL A 1 135 ? 11.340 -3.820 -4.360 1.00 93.81 135 VAL A C 1
ATOM 1001 O O . VAL A 1 135 ? 12.258 -3.011 -4.245 1.00 93.81 135 VAL A O 1
ATOM 1004 N N . VAL A 1 136 ? 10.144 -3.639 -3.804 1.00 93.69 136 VAL A N 1
ATOM 1005 C CA . VAL A 1 136 ? 9.814 -2.553 -2.881 1.00 93.69 136 VAL A CA 1
ATOM 1006 C C . VAL A 1 136 ? 9.549 -3.152 -1.511 1.00 93.69 136 VAL A C 1
ATOM 1008 O O . VAL A 1 136 ? 8.579 -3.884 -1.318 1.00 93.69 136 VAL A O 1
ATOM 1011 N N . ARG A 1 137 ? 10.392 -2.803 -0.548 1.00 93.50 137 ARG A N 1
ATOM 1012 C CA . ARG A 1 137 ? 10.166 -3.026 0.876 1.00 93.50 137 ARG A CA 1
ATOM 1013 C C . ARG A 1 137 ? 9.363 -1.847 1.410 1.00 93.50 137 ARG A C 1
ATOM 1015 O O . ARG A 1 137 ? 9.758 -0.704 1.197 1.00 93.50 137 ARG A O 1
ATOM 1022 N N . ALA A 1 138 ? 8.242 -2.098 2.071 1.00 93.81 138 ALA A N 1
ATOM 1023 C CA . ALA A 1 138 ? 7.378 -1.052 2.604 1.00 93.81 138 ALA A CA 1
ATOM 1024 C C . ALA A 1 138 ? 7.003 -1.349 4.055 1.00 93.81 138 ALA A C 1
ATOM 1026 O O . ALA A 1 138 ? 6.504 -2.434 4.366 1.00 93.81 138 ALA A O 1
ATOM 1027 N N . GLN A 1 139 ? 7.193 -0.351 4.913 1.00 94.44 139 GLN A N 1
ATOM 1028 C CA . GLN A 1 139 ? 6.591 -0.308 6.239 1.00 94.44 139 GLN A CA 1
ATOM 1029 C C . GLN A 1 139 ? 5.557 0.808 6.239 1.00 94.44 139 GLN A C 1
ATOM 1031 O O . GLN A 1 139 ? 5.785 1.896 5.706 1.00 94.44 139 GLN A O 1
ATOM 1036 N N . SER A 1 140 ? 4.367 0.517 6.736 1.00 95.75 140 SER A N 1
ATOM 1037 C CA . SER A 1 140 ? 3.273 1.476 6.789 1.00 95.75 140 SER A CA 1
ATOM 1038 C C . SER A 1 140 ? 2.508 1.300 8.080 1.00 95.75 140 SER A C 1
ATOM 1040 O O . SER A 1 140 ? 2.066 0.199 8.392 1.00 95.75 140 SER A O 1
ATOM 1042 N N . GLN A 1 141 ? 2.336 2.402 8.789 1.00 97.25 141 GLN A N 1
ATOM 1043 C CA . GLN A 1 141 ? 1.559 2.488 10.004 1.00 97.25 141 GLN A CA 1
ATOM 1044 C C . GLN A 1 141 ? 0.341 3.370 9.742 1.00 97.25 141 GLN A C 1
ATOM 1046 O O . GLN A 1 141 ? 0.472 4.514 9.304 1.00 97.25 141 GLN A O 1
ATOM 1051 N N . TYR A 1 142 ? -0.849 2.834 10.003 1.00 97.50 142 TYR A N 1
ATOM 1052 C CA . TYR A 1 142 ? -2.100 3.583 9.936 1.00 97.50 142 TYR A CA 1
ATOM 1053 C C . TYR A 1 142 ? -2.750 3.656 11.313 1.00 97.50 142 TYR A C 1
ATOM 1055 O O . TYR A 1 142 ? -2.825 2.662 12.034 1.00 97.50 142 TYR A O 1
ATOM 1063 N N . GLY A 1 143 ? -3.273 4.827 11.653 1.00 96.44 143 GLY A N 1
ATOM 1064 C CA . GLY A 1 143 ? -4.191 4.999 12.770 1.00 96.44 143 GLY A CA 1
ATOM 1065 C C . GLY A 1 143 ? -5.625 4.777 12.304 1.00 96.44 143 GLY A C 1
ATOM 1066 O O . GLY A 1 143 ? -5.978 5.179 11.196 1.00 96.44 143 GLY A O 1
ATOM 1067 N N . PHE A 1 144 ? -6.469 4.182 13.142 1.00 96.25 144 PHE A N 1
ATOM 1068 C CA . PHE A 1 144 ? -7.911 4.109 12.914 1.00 96.25 144 PHE A CA 1
ATOM 1069 C C . PHE A 1 144 ? -8.683 4.731 14.077 1.00 96.25 144 PHE A C 1
ATOM 1071 O O . PHE A 1 144 ? -8.528 4.324 15.231 1.00 96.25 144 PHE A O 1
ATOM 1078 N N . TYR A 1 145 ? -9.557 5.684 13.751 1.00 91.44 145 TYR A N 1
ATOM 1079 C CA . TYR A 1 145 ? -10.350 6.450 14.712 1.00 91.44 145 TYR A CA 1
ATOM 1080 C C . TYR A 1 145 ? -11.832 6.251 14.394 1.00 91.44 145 TYR A C 1
ATOM 1082 O O . TYR A 1 145 ? -12.340 6.773 13.404 1.00 91.44 145 TYR A O 1
ATOM 1090 N N . GLY A 1 146 ? -12.529 5.443 15.198 1.00 80.31 146 GLY A N 1
ATOM 1091 C CA . GLY A 1 146 ? -13.923 5.057 14.922 1.00 80.31 146 GLY A CA 1
ATOM 1092 C C . GLY A 1 146 ? -14.913 5.287 16.064 1.00 80.31 146 GLY A C 1
ATOM 1093 O O . GLY A 1 146 ? -16.113 5.156 15.845 1.00 80.31 146 GLY A O 1
ATOM 1094 N N . LEU A 1 147 ? -14.438 5.622 17.270 1.00 74.38 147 LEU A N 1
ATOM 1095 C CA . LEU A 1 147 ? -15.278 5.706 18.477 1.00 74.38 147 LEU A CA 1
ATOM 1096 C C . LEU A 1 147 ? -15.679 7.136 18.867 1.00 74.38 147 LEU A C 1
ATOM 1098 O O . LEU A 1 147 ? -16.610 7.315 19.645 1.00 74.38 147 LEU A O 1
ATOM 1102 N N . ALA A 1 148 ? -14.992 8.148 18.341 1.00 70.88 148 ALA A N 1
ATOM 1103 C CA . ALA A 1 148 ? -15.293 9.558 18.563 1.00 70.88 148 ALA A CA 1
ATOM 1104 C C . ALA A 1 148 ? -14.842 10.376 17.349 1.00 70.88 148 ALA A C 1
ATOM 1106 O O . ALA A 1 148 ? -13.964 9.937 16.602 1.00 70.88 148 ALA A O 1
ATOM 1107 N N . ASP A 1 149 ? -15.406 11.568 17.171 1.00 69.19 149 ASP A N 1
ATOM 1108 C CA . ASP A 1 149 ? -14.887 12.529 16.202 1.00 69.19 149 ASP A CA 1
ATOM 1109 C C . ASP A 1 149 ? -13.659 13.218 16.801 1.00 69.19 149 ASP A C 1
ATOM 1111 O O . ASP A 1 149 ? -13.754 14.005 17.742 1.00 69.19 149 ASP A O 1
ATOM 1115 N N . TRP A 1 150 ? -12.486 12.885 16.266 1.00 75.62 150 TRP A N 1
ATOM 1116 C CA . TRP A 1 150 ? -11.225 13.525 16.626 1.00 75.62 150 TRP A CA 1
ATOM 1117 C C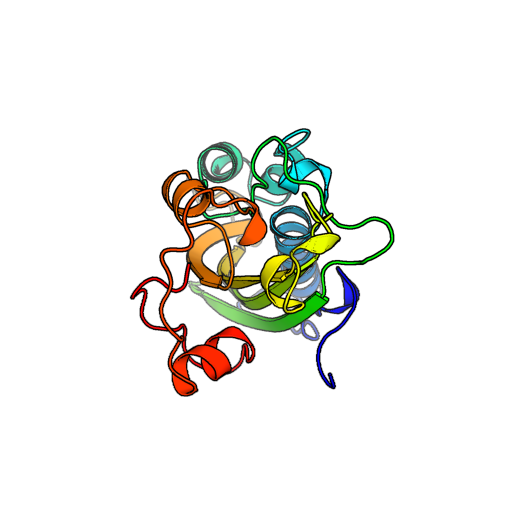 . TRP A 1 150 ? -11.017 14.744 15.719 1.00 7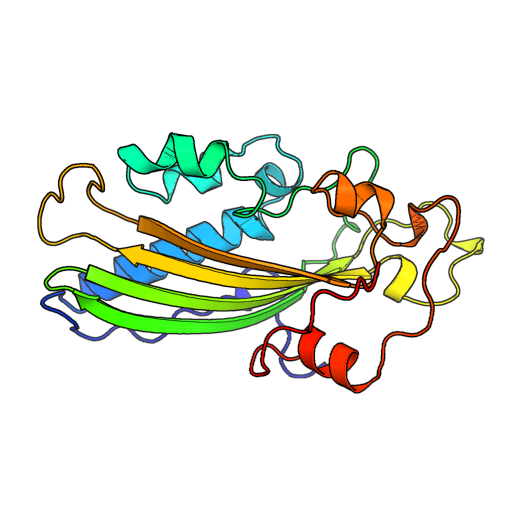5.62 150 TRP A C 1
ATOM 1119 O O . TRP A 1 150 ? -10.873 14.562 14.500 1.00 75.62 150 TRP A O 1
ATOM 1129 N N . PRO A 1 151 ? -11.007 15.980 16.260 1.00 78.44 151 PRO A N 1
ATOM 1130 C CA . PRO A 1 151 ? -10.833 17.183 15.451 1.00 78.44 151 PRO A CA 1
ATOM 1131 C C . PRO A 1 151 ? -9.558 17.111 14.601 1.00 78.44 151 PRO A C 1
ATOM 1133 O O . PRO A 1 151 ? -8.488 16.778 15.102 1.00 78.44 151 PRO A O 1
ATOM 1136 N N . GLY A 1 152 ? -9.676 17.388 13.299 1.00 77.44 152 GLY A N 1
ATOM 1137 C CA . GLY A 1 152 ? -8.550 17.363 12.351 1.00 77.44 152 GLY A CA 1
ATOM 1138 C C . GLY A 1 152 ? -8.079 15.970 11.900 1.00 77.44 152 GLY A C 1
ATOM 1139 O O . GLY A 1 152 ? -7.248 15.876 10.994 1.00 77.44 152 GLY A O 1
ATOM 1140 N N . VAL A 1 153 ? -8.623 14.896 12.479 1.00 83.00 153 VAL A N 1
ATOM 1141 C CA . VAL A 1 153 ? -8.333 13.503 12.099 1.00 83.00 153 VAL A CA 1
ATOM 1142 C C . VAL A 1 153 ? -9.525 12.897 11.355 1.00 83.00 153 VAL A C 1
ATOM 1144 O O . VAL A 1 153 ? -9.360 12.334 10.276 1.00 83.00 153 VAL A O 1
ATOM 1147 N N . GLY A 1 154 ? -10.740 13.110 11.873 1.00 85.06 154 GLY A N 1
ATOM 1148 C CA . GLY A 1 154 ? -11.968 12.528 11.328 1.00 85.06 154 GLY A CA 1
ATOM 1149 C C . GLY A 1 154 ? -12.101 11.030 11.620 1.00 85.06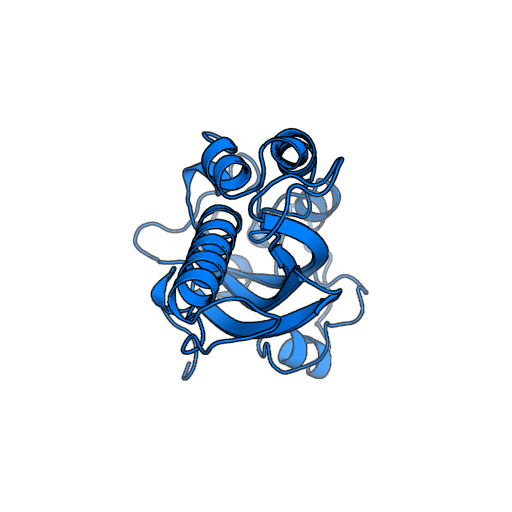 154 GLY A C 1
ATOM 1150 O O . GLY A 1 154 ? -11.250 10.430 12.274 1.00 85.06 154 GLY A O 1
ATOM 1151 N N . ARG A 1 155 ? -13.199 10.426 11.147 1.00 89.56 155 ARG A N 1
ATOM 1152 C CA . ARG A 1 155 ? -13.440 8.982 11.288 1.00 89.56 155 ARG A CA 1
ATOM 1153 C C . ARG A 1 155 ? -12.819 8.200 10.137 1.00 89.56 155 ARG A C 1
ATOM 1155 O O . ARG A 1 155 ? -13.010 8.565 8.977 1.00 89.56 155 ARG A O 1
ATOM 1162 N N . GLY A 1 156 ? -12.155 7.093 10.456 1.00 93.31 156 GLY A N 1
ATOM 1163 C CA . GLY A 1 156 ? -11.532 6.192 9.485 1.00 93.31 156 GLY A CA 1
ATOM 1164 C C . GLY A 1 156 ? -10.019 6.087 9.649 1.00 93.31 156 GLY A C 1
ATOM 1165 O O . GLY A 1 156 ? -9.494 6.293 10.745 1.00 93.31 156 GLY A O 1
ATOM 1166 N N . LEU A 1 157 ? -9.337 5.724 8.558 1.00 96.50 157 LEU A N 1
ATOM 1167 C CA . LEU A 1 157 ? -7.882 5.586 8.537 1.00 96.50 157 LEU A CA 1
ATOM 1168 C C . LEU A 1 157 ? -7.177 6.935 8.414 1.00 96.50 157 LEU A C 1
ATOM 1170 O O . LEU A 1 157 ? -7.615 7.813 7.671 1.00 96.50 157 LEU A O 1
ATOM 1174 N N . THR A 1 158 ? -6.023 7.029 9.058 1.00 96.06 158 THR A N 1
ATOM 1175 C CA . THR A 1 158 ? -5.087 8.150 8.985 1.00 96.06 158 THR A CA 1
ATOM 1176 C C . THR A 1 158 ? -3.684 7.595 8.747 1.00 96.06 158 THR A C 1
ATOM 1178 O O . THR A 1 158 ? -3.292 6.669 9.463 1.00 96.06 158 THR A O 1
ATOM 1181 N N . PRO A 1 159 ? -2.923 8.113 7.768 1.00 96.06 159 PRO A N 1
ATOM 1182 C CA . PRO A 1 159 ? -1.509 7.771 7.642 1.00 96.06 159 PRO A CA 1
ATOM 1183 C C . PRO A 1 159 ? -0.731 8.293 8.859 1.00 96.06 159 PRO A C 1
ATOM 1185 O O . PRO A 1 159 ? -1.007 9.393 9.333 1.00 96.06 159 PRO A O 1
ATOM 1188 N N . LEU A 1 160 ? 0.197 7.494 9.391 1.00 95.00 160 LEU A N 1
ATOM 1189 C CA . LEU A 1 160 ? 1.024 7.872 10.544 1.00 95.00 160 LEU A CA 1
ATOM 1190 C C . LEU A 1 160 ? 2.505 7.884 10.173 1.00 95.00 160 LEU A C 1
ATOM 1192 O O . LEU A 1 160 ? 3.101 8.954 10.091 1.00 95.00 160 LEU A O 1
ATOM 1196 N N . ASP A 1 161 ? 3.082 6.709 9.924 1.00 93.50 161 ASP A N 1
ATOM 1197 C CA . ASP A 1 161 ? 4.492 6.556 9.561 1.00 93.50 161 ASP A CA 1
ATOM 1198 C C . ASP A 1 161 ? 4.652 5.607 8.375 1.00 93.50 161 ASP A C 1
ATOM 1200 O O . ASP A 1 161 ? 3.958 4.592 8.261 1.00 93.50 161 ASP A O 1
ATOM 1204 N N . HIS A 1 162 ? 5.552 5.956 7.459 1.00 91.44 162 HIS A N 1
ATOM 1205 C CA . HIS A 1 162 ? 5.726 5.262 6.192 1.00 91.44 162 HIS A CA 1
ATOM 1206 C C . HIS A 1 162 ? 7.177 5.312 5.739 1.00 91.44 162 HIS A C 1
ATOM 1208 O O . HIS A 1 162 ? 7.717 6.377 5.443 1.00 91.44 162 HIS A O 1
ATOM 1214 N N . SER A 1 163 ? 7.776 4.140 5.559 1.00 89.25 163 SER A N 1
ATOM 1215 C CA . SER A 1 163 ? 9.115 4.000 5.002 1.00 89.25 163 SER A CA 1
ATOM 1216 C C . SER A 1 163 ? 9.093 3.040 3.818 1.00 89.25 163 SER A C 1
ATOM 1218 O O . SER A 1 163 ? 8.272 2.119 3.726 1.00 89.25 163 SER A O 1
ATOM 1220 N N . ARG A 1 164 ? 9.980 3.290 2.855 1.00 88.62 164 ARG A N 1
ATOM 1221 C CA . ARG A 1 164 ? 10.147 2.436 1.682 1.00 88.62 164 ARG A CA 1
ATOM 1222 C C . ARG A 1 164 ? 11.612 2.287 1.350 1.00 88.62 164 ARG A C 1
ATOM 1224 O O . ARG A 1 164 ? 12.363 3.253 1.444 1.00 88.62 164 ARG A O 1
ATOM 1231 N N . PHE A 1 165 ? 11.965 1.104 0.882 1.00 88.00 165 PHE A N 1
ATOM 1232 C CA . PHE A 1 165 ? 13.269 0.815 0.323 1.00 88.00 165 PHE A CA 1
ATOM 1233 C C . PHE A 1 165 ? 13.091 0.109 -1.017 1.00 88.00 165 PHE A C 1
ATOM 1235 O O . PHE A 1 165 ? 12.203 -0.730 -1.182 1.00 88.00 165 PHE A O 1
ATOM 1242 N N . PHE A 1 166 ? 13.924 0.482 -1.978 1.00 87.00 166 PHE A N 1
ATOM 1243 C CA . PHE A 1 166 ? 13.877 -0.032 -3.334 1.00 87.00 166 PHE A CA 1
ATOM 1244 C C . PHE A 1 166 ? 15.119 -0.855 -3.636 1.00 87.00 166 PHE A C 1
ATOM 1246 O O . PHE A 1 166 ? 16.213 -0.480 -3.225 1.00 87.00 166 PHE A O 1
ATOM 1253 N N . TYR A 1 167 ? 14.942 -1.932 -4.393 1.00 87.44 167 TYR A N 1
ATOM 1254 C CA . TYR A 1 167 ? 16.018 -2.814 -4.820 1.00 87.44 167 TYR A CA 1
ATOM 1255 C C . TYR A 1 167 ? 15.863 -3.202 -6.286 1.00 87.44 167 TYR A C 1
ATOM 1257 O O . TYR A 1 167 ? 14.750 -3.498 -6.736 1.00 87.44 167 TYR A O 1
ATOM 1265 N N . SER A 1 168 ? 16.991 -3.258 -6.999 1.00 87.19 168 SER A N 1
ATOM 1266 C CA . SER A 1 168 ? 17.067 -3.694 -8.396 1.00 87.19 168 SER A CA 1
ATOM 1267 C C . SER A 1 168 ? 16.134 -2.894 -9.311 1.00 87.19 168 SER A C 1
ATOM 1269 O O . SER A 1 168 ? 15.197 -3.408 -9.930 1.00 87.19 168 SER A O 1
ATOM 1271 N N . MET A 1 169 ? 16.346 -1.582 -9.328 1.00 87.12 169 MET A N 1
ATOM 1272 C CA . MET A 1 169 ? 15.509 -0.627 -10.043 1.00 87.12 169 MET A CA 1
ATOM 1273 C C . MET A 1 169 ? 16.343 0.555 -10.543 1.00 87.12 169 MET A C 1
ATOM 1275 O O . MET A 1 169 ? 17.466 0.752 -10.100 1.00 87.12 169 MET A O 1
ATOM 1279 N N . SER A 1 170 ? 15.782 1.377 -11.422 1.00 88.06 170 SER A N 1
ATOM 1280 C CA . SER A 1 170 ? 16.478 2.539 -11.984 1.00 88.06 170 SER A CA 1
ATOM 1281 C C . SER A 1 170 ? 16.739 3.665 -10.963 1.00 88.06 170 SER A C 1
ATOM 1283 O O . SER A 1 170 ? 15.801 4.303 -10.486 1.00 88.06 170 SER A O 1
ATOM 1285 N N . CYS A 1 171 ? 18.009 3.988 -10.683 1.00 86.38 171 CYS A N 1
ATOM 1286 C CA . CYS A 1 171 ? 18.414 5.125 -9.837 1.00 86.38 171 CYS A CA 1
ATOM 1287 C C . CYS A 1 171 ? 17.735 6.443 -10.223 1.00 86.38 171 CYS A C 1
ATOM 1289 O O . CYS A 1 171 ? 17.221 7.176 -9.377 1.00 86.38 171 CYS A O 1
ATOM 1291 N N . SER A 1 172 ? 17.734 6.761 -11.516 1.00 88.06 172 SER A N 1
ATOM 1292 C CA . SER A 1 172 ? 17.177 8.001 -12.042 1.00 88.06 172 SER A CA 1
ATOM 1293 C C . SER A 1 172 ? 15.661 8.063 -11.843 1.00 88.06 172 SER A C 1
ATOM 1295 O O . SER A 1 172 ? 15.134 9.131 -11.525 1.00 88.06 172 SER A O 1
ATOM 1297 N N . ALA A 1 173 ? 14.949 6.937 -11.965 1.00 90.19 173 ALA A N 1
ATOM 1298 C CA . ALA A 1 173 ? 13.536 6.849 -11.611 1.00 90.19 173 ALA A CA 1
ATOM 1299 C C . ALA A 1 173 ? 13.319 6.989 -10.095 1.00 90.19 173 ALA A C 1
ATOM 1301 O O . ALA A 1 173 ? 12.445 7.757 -9.685 1.00 90.19 173 ALA A O 1
ATOM 1302 N N . ALA A 1 174 ? 14.150 6.332 -9.276 1.00 87.69 174 ALA A N 1
ATOM 1303 C CA . ALA A 1 174 ? 14.054 6.358 -7.815 1.00 87.69 174 ALA A CA 1
ATOM 1304 C C . ALA A 1 174 ? 14.183 7.781 -7.255 1.00 87.69 174 ALA A C 1
ATOM 1306 O O . ALA A 1 174 ? 13.361 8.198 -6.440 1.00 87.69 174 ALA A O 1
ATOM 1307 N N . VAL A 1 175 ? 15.153 8.562 -7.751 1.00 86.12 175 VAL A N 1
ATOM 1308 C CA . VAL A 1 175 ? 15.350 9.978 -7.377 1.00 86.12 175 VAL A CA 1
ATOM 1309 C C . VAL A 1 175 ? 14.114 10.829 -7.689 1.00 86.12 175 VAL A C 1
ATOM 1311 O O . VAL A 1 175 ? 13.817 11.779 -6.970 1.00 86.12 175 VAL A O 1
ATOM 1314 N N . ARG A 1 176 ? 13.355 10.476 -8.732 1.00 88.69 176 ARG A N 1
ATOM 1315 C CA . ARG A 1 176 ? 12.098 11.148 -9.099 1.00 88.69 176 ARG A CA 1
ATOM 1316 C C . ARG A 1 176 ? 10.867 10.574 -8.384 1.00 88.69 176 ARG A C 1
ATOM 1318 O O . ARG A 1 176 ? 9.754 11.010 -8.661 1.00 88.69 176 ARG A O 1
ATOM 1325 N N . GLY A 1 177 ? 11.044 9.604 -7.486 1.00 88.75 177 GLY A N 1
ATOM 1326 C CA . GLY A 1 177 ? 9.960 8.962 -6.741 1.00 88.75 177 GLY A CA 1
ATOM 1327 C C . GLY A 1 177 ? 9.178 7.903 -7.525 1.00 88.75 177 GLY A C 1
ATOM 1328 O O . GLY A 1 177 ? 8.100 7.506 -7.077 1.00 88.75 177 GLY A O 1
ATOM 1329 N N . TYR A 1 178 ? 9.706 7.434 -8.659 1.00 93.19 178 TYR A N 1
ATOM 1330 C CA . TYR A 1 178 ? 9.080 6.411 -9.497 1.00 93.19 178 TYR A CA 1
ATOM 1331 C C . TYR A 1 178 ? 9.801 5.068 -9.407 1.00 93.19 178 TYR A C 1
ATOM 1333 O O . TYR A 1 178 ? 11.005 5.004 -9.190 1.00 93.19 178 TYR A O 1
ATOM 1341 N N . LEU A 1 179 ? 9.059 3.993 -9.649 1.00 94.94 179 LEU A N 1
ATOM 1342 C CA . LEU A 1 179 ? 9.558 2.641 -9.834 1.00 94.94 179 LEU A CA 1
ATOM 1343 C C . LEU A 1 179 ? 9.740 2.363 -11.330 1.00 94.94 179 LEU A C 1
ATOM 1345 O O . LEU A 1 179 ? 8.815 2.551 -12.119 1.00 94.94 179 LEU A O 1
ATOM 1349 N N . ALA A 1 180 ? 10.915 1.881 -11.708 1.00 94.25 180 ALA A N 1
ATOM 1350 C CA . ALA A 1 180 ? 11.210 1.380 -13.043 1.00 94.25 180 ALA A CA 1
ATOM 1351 C C . ALA A 1 180 ? 12.264 0.271 -12.932 1.00 94.25 180 ALA A C 1
ATOM 1353 O O . ALA A 1 180 ? 13.111 0.358 -12.040 1.00 94.25 180 ALA A O 1
ATOM 1354 N N . PRO A 1 181 ? 12.237 -0.744 -13.810 1.00 92.62 181 PRO A N 1
ATOM 1355 C CA . PRO A 1 181 ? 13.207 -1.836 -13.779 1.00 92.62 181 PRO A CA 1
ATOM 1356 C C . PRO A 1 181 ? 14.640 -1.328 -13.972 1.00 92.62 181 PRO A C 1
ATOM 1358 O O . PRO A 1 181 ? 14.862 -0.234 -14.492 1.00 92.62 181 PRO A O 1
ATOM 1361 N N . ALA A 1 182 ? 15.631 -2.114 -13.554 1.00 87.19 182 ALA A N 1
ATOM 1362 C CA . ALA A 1 182 ? 17.036 -1.738 -13.714 1.00 87.19 182 ALA A CA 1
ATOM 1363 C C . ALA A 1 182 ? 17.449 -1.633 -15.196 1.00 87.19 182 ALA A C 1
ATOM 1365 O O . ALA A 1 182 ? 18.276 -0.793 -15.539 1.00 87.19 182 ALA A O 1
ATOM 1366 N N . ASP A 1 183 ? 16.828 -2.410 -16.096 1.00 85.00 183 ASP A N 1
ATOM 1367 C CA . ASP A 1 183 ? 17.031 -2.287 -17.551 1.00 85.00 183 ASP A CA 1
ATOM 1368 C C . ASP A 1 183 ? 16.513 -0.959 -18.142 1.00 85.00 183 ASP A C 1
ATOM 1370 O O . ASP A 1 183 ? 16.747 -0.663 -19.318 1.00 85.00 183 ASP A O 1
ATOM 1374 N N . ALA A 1 184 ? 15.835 -0.134 -17.334 1.00 83.19 184 ALA A N 1
ATOM 1375 C CA . ALA A 1 184 ? 15.458 1.216 -17.710 1.00 83.19 184 ALA A CA 1
ATOM 1376 C C . ALA A 1 184 ? 16.614 2.226 -17.617 1.00 83.19 184 ALA A C 1
ATOM 1378 O O . ALA A 1 184 ? 16.490 3.314 -18.192 1.00 83.19 184 ALA A O 1
ATOM 1379 N N . GLU A 1 185 ? 17.707 1.888 -16.923 1.00 79.94 185 GLU A N 1
ATOM 1380 C CA . GLU A 1 185 ? 18.895 2.735 -16.836 1.00 79.94 185 GLU A CA 1
ATOM 1381 C C . GLU A 1 185 ? 19.739 2.706 -18.104 1.00 79.94 185 GLU A C 1
ATOM 1383 O O . GLU A 1 185 ? 19.989 1.660 -18.698 1.00 79.94 185 GLU A O 1
ATOM 1388 N N . LEU A 1 186 ? 20.233 3.883 -18.486 1.00 60.41 186 LEU A N 1
ATOM 1389 C CA . LEU A 1 186 ? 21.156 4.027 -19.615 1.00 60.41 186 LEU A CA 1
ATOM 1390 C C . LEU A 1 186 ? 22.595 3.659 -19.231 1.00 60.41 186 LEU A C 1
ATOM 1392 O O . LEU A 1 186 ? 23.380 3.253 -20.084 1.00 60.41 186 LEU A O 1
ATOM 1396 N N . VAL A 1 187 ? 22.940 3.799 -17.949 1.00 58.41 187 VAL A N 1
ATOM 1397 C CA . VAL A 1 187 ? 24.243 3.449 -17.380 1.00 58.41 187 VAL A CA 1
ATOM 1398 C C . VAL A 1 187 ? 23.966 2.695 -16.092 1.00 58.41 187 VAL A C 1
ATOM 1400 O O . VAL A 1 187 ? 23.319 3.243 -15.210 1.00 58.41 187 VAL A O 1
ATOM 1403 N N . ASN A 1 188 ? 24.431 1.451 -15.990 1.00 53.34 188 ASN A N 1
ATOM 1404 C CA . ASN A 1 188 ? 24.246 0.632 -14.795 1.00 53.34 188 ASN A CA 1
ATOM 1405 C C . ASN A 1 188 ? 25.175 1.148 -13.675 1.00 53.34 188 ASN A C 1
ATOM 1407 O O . ASN A 1 188 ? 26.388 0.955 -13.797 1.00 53.34 188 ASN A O 1
ATOM 1411 N N . PRO A 1 189 ? 24.683 1.828 -12.622 1.00 47.00 189 PRO A N 1
ATOM 1412 C CA . PRO A 1 189 ? 25.563 2.462 -11.639 1.00 47.00 189 PRO A CA 1
ATOM 1413 C C . PRO A 1 189 ? 25.967 1.512 -10.498 1.00 47.00 189 PRO A C 1
ATOM 1415 O O . PRO A 1 189 ? 26.845 1.854 -9.707 1.00 47.00 189 PRO A O 1
ATOM 1418 N N . GLY A 1 190 ? 25.315 0.350 -10.370 1.00 52.16 190 GLY A N 1
ATOM 1419 C CA . GLY A 1 190 ? 25.288 -0.416 -9.124 1.00 52.16 190 GLY A CA 1
ATOM 1420 C C . GLY A 1 190 ? 26.383 -1.476 -8.978 1.00 52.16 190 GLY A C 1
ATOM 1421 O O . GLY A 1 190 ? 26.526 -2.373 -9.809 1.00 52.16 190 GLY A O 1
ATOM 1422 N N . GLY A 1 191 ? 27.119 -1.410 -7.864 1.00 54.56 191 GLY A N 1
ATOM 1423 C CA . GLY A 1 191 ? 27.926 -2.518 -7.344 1.00 54.56 191 GLY A CA 1
ATOM 1424 C C . GLY A 1 191 ? 27.067 -3.613 -6.692 1.00 54.56 191 GLY A C 1
ATOM 1425 O O . GLY A 1 191 ? 25.856 -3.471 -6.537 1.00 54.56 191 GLY A O 1
ATOM 1426 N N . ALA A 1 192 ? 27.688 -4.725 -6.292 1.00 61.97 192 ALA A N 1
ATOM 1427 C CA . ALA A 1 192 ? 26.973 -5.820 -5.637 1.00 61.97 192 ALA A CA 1
ATOM 1428 C C . ALA A 1 192 ? 26.396 -5.381 -4.277 1.00 61.97 192 ALA A C 1
ATOM 1430 O O . ALA A 1 192 ? 27.131 -4.908 -3.410 1.00 61.97 192 ALA A O 1
ATOM 1431 N N . THR A 1 193 ? 25.091 -5.575 -4.069 1.00 69.62 193 THR A N 1
ATOM 1432 C CA . THR A 1 193 ? 24.455 -5.390 -2.757 1.00 69.62 193 THR A CA 1
ATOM 1433 C C . THR A 1 193 ? 24.993 -6.424 -1.767 1.00 69.62 193 THR A C 1
ATOM 1435 O O . THR A 1 193 ? 25.012 -7.613 -2.108 1.00 69.62 193 THR A O 1
ATOM 1438 N N . PRO A 1 194 ? 25.407 -6.019 -0.551 1.00 76.94 194 PRO A N 1
ATOM 1439 C CA . PRO A 1 194 ? 25.816 -6.961 0.481 1.00 76.94 194 PRO A CA 1
ATOM 1440 C C . PRO A 1 194 ? 24.741 -8.027 0.730 1.00 76.94 194 PRO A C 1
ATOM 1442 O O . PRO A 1 194 ? 23.546 -7.738 0.756 1.00 76.94 194 PRO A O 1
ATOM 1445 N N . GLU A 1 195 ? 25.161 -9.275 0.942 1.00 78.56 195 GLU A N 1
ATOM 1446 C CA . GLU A 1 195 ? 24.239 -10.408 1.123 1.00 78.56 195 GLU A CA 1
ATOM 1447 C C . GLU A 1 195 ? 23.294 -10.217 2.323 1.00 78.56 195 GLU A C 1
ATOM 1449 O O . GLU A 1 195 ? 22.151 -10.673 2.302 1.00 78.56 195 GLU A O 1
ATOM 1454 N N . GLU A 1 196 ? 23.750 -9.527 3.369 1.00 79.31 196 GLU A N 1
ATOM 1455 C CA . GLU A 1 196 ? 22.928 -9.202 4.535 1.00 79.31 196 GLU A CA 1
ATOM 1456 C C . GLU A 1 196 ? 21.783 -8.242 4.185 1.00 79.31 196 GLU A C 1
ATOM 1458 O O . GLU A 1 196 ? 20.629 -8.507 4.531 1.00 79.31 196 GLU A O 1
ATOM 1463 N N . ASP A 1 197 ? 22.077 -7.177 3.439 1.00 78.62 197 ASP A N 1
ATOM 1464 C CA . ASP A 1 197 ? 21.067 -6.223 2.979 1.00 78.62 197 ASP A CA 1
ATOM 1465 C C . ASP A 1 197 ? 20.092 -6.900 2.019 1.00 78.62 197 ASP A C 1
ATOM 1467 O O . ASP A 1 197 ? 18.878 -6.728 2.136 1.00 78.62 197 ASP A O 1
ATOM 1471 N N . ARG A 1 198 ? 20.603 -7.776 1.143 1.00 81.75 198 ARG A N 1
ATOM 1472 C CA . ARG A 1 198 ? 19.772 -8.607 0.269 1.00 81.75 198 ARG A CA 1
ATOM 1473 C C . ARG A 1 198 ? 18.759 -9.411 1.083 1.00 81.75 198 ARG A C 1
ATOM 1475 O O . ARG A 1 198 ? 17.571 -9.368 0.780 1.00 81.75 198 ARG A O 1
ATOM 1482 N N . LYS A 1 199 ? 19.174 -10.094 2.153 1.00 86.06 199 LYS A N 1
ATOM 1483 C CA . LYS A 1 199 ? 18.241 -10.842 3.019 1.00 86.06 199 LYS A CA 1
ATOM 1484 C C . LYS A 1 199 ? 17.165 -9.940 3.629 1.00 86.06 199 LYS A C 1
ATOM 1486 O O . LYS A 1 199 ? 15.990 -10.284 3.555 1.00 86.06 199 LYS A O 1
ATOM 1491 N N . ARG A 1 200 ? 17.542 -8.770 4.154 1.00 87.06 200 ARG A N 1
ATOM 1492 C CA . ARG A 1 200 ? 16.612 -7.791 4.758 1.00 87.06 200 ARG A CA 1
ATOM 1493 C C . ARG A 1 200 ? 15.597 -7.206 3.763 1.00 87.06 200 ARG A C 1
ATOM 1495 O O . ARG A 1 200 ? 14.505 -6.804 4.157 1.00 87.06 200 ARG A O 1
ATOM 1502 N N . ILE A 1 201 ? 15.928 -7.175 2.471 1.00 84.69 201 ILE A N 1
ATOM 1503 C CA . ILE A 1 201 ? 15.018 -6.741 1.397 1.00 84.69 201 ILE A CA 1
ATOM 1504 C C . ILE A 1 201 ? 13.922 -7.789 1.142 1.00 84.69 201 ILE A C 1
ATOM 1506 O O . ILE A 1 201 ? 12.742 -7.448 0.998 1.00 84.69 201 ILE A O 1
ATOM 1510 N N . PHE A 1 202 ? 14.305 -9.066 1.077 1.00 89.44 202 PHE A N 1
ATOM 1511 C CA . PHE A 1 202 ? 13.398 -10.160 0.713 1.00 89.44 202 PHE A CA 1
ATOM 1512 C C . PHE A 1 202 ? 12.632 -10.765 1.897 1.00 89.44 202 PHE A C 1
ATOM 1514 O O . PHE A 1 202 ? 11.623 -11.425 1.656 1.00 89.44 202 PHE A O 1
ATOM 1521 N N . ASP A 1 203 ? 13.076 -10.543 3.136 1.00 90.38 203 ASP A N 1
ATOM 1522 C CA . ASP A 1 203 ? 12.417 -11.033 4.350 1.00 90.38 203 ASP A CA 1
ATOM 1523 C C . ASP A 1 203 ? 11.779 -9.888 5.155 1.00 90.38 203 ASP A C 1
ATOM 1525 O O . ASP A 1 203 ? 12.480 -9.112 5.817 1.00 90.38 203 ASP A O 1
ATOM 1529 N N . PRO A 1 204 ? 10.434 -9.800 5.159 1.00 90.94 204 PRO A N 1
ATOM 1530 C CA . PRO A 1 204 ? 9.730 -8.771 5.886 1.00 90.94 204 PRO A CA 1
ATOM 1531 C C . PRO A 1 204 ? 9.822 -8.779 7.402 1.00 90.94 204 PRO A C 1
ATOM 1533 O O . PRO A 1 204 ? 9.383 -7.815 8.035 1.00 90.94 204 PRO A O 1
ATOM 1536 N N . SER A 1 205 ? 10.288 -9.872 7.984 1.00 90.31 205 SER A N 1
ATOM 1537 C CA . SER A 1 205 ? 10.428 -9.989 9.429 1.00 90.31 205 SER A CA 1
ATOM 1538 C C . SER A 1 205 ? 11.696 -9.305 9.943 1.00 90.31 205 SER A C 1
ATOM 1540 O O . SER A 1 205 ? 11.800 -9.021 11.135 1.00 90.31 205 SER A O 1
ATOM 1542 N N . LEU A 1 206 ? 12.639 -8.999 9.047 1.00 90.94 206 LEU A N 1
ATOM 1543 C CA . LEU A 1 206 ? 13.892 -8.343 9.391 1.00 90.94 206 LEU A CA 1
ATOM 1544 C C . LEU A 1 206 ? 13.754 -6.808 9.392 1.00 90.94 206 LEU A C 1
ATOM 1546 O O . LEU A 1 206 ? 12.896 -6.252 8.687 1.00 90.94 206 LEU A O 1
ATOM 1550 N N . PRO A 1 207 ? 14.611 -6.102 10.160 1.00 89.94 207 PRO A N 1
ATOM 1551 C CA . PRO A 1 207 ? 14.664 -4.644 10.144 1.00 89.94 207 PRO A CA 1
ATOM 1552 C C . PRO A 1 207 ? 14.884 -4.089 8.734 1.00 89.94 207 PRO A C 1
ATOM 1554 O O . PRO A 1 207 ? 15.593 -4.697 7.928 1.00 89.94 207 PRO A O 1
ATOM 1557 N N . MET A 1 208 ? 14.314 -2.910 8.463 1.00 87.50 208 MET A N 1
ATOM 1558 C CA . MET A 1 208 ? 14.537 -2.189 7.207 1.00 87.50 208 MET A CA 1
ATOM 1559 C C . MET A 1 208 ? 16.051 -2.054 6.930 1.00 87.50 208 MET A C 1
ATOM 1561 O O . MET A 1 208 ? 16.800 -1.737 7.861 1.00 87.50 208 MET A O 1
ATOM 1565 N N . PRO A 1 209 ? 16.519 -2.307 5.692 1.00 82.25 209 PRO A N 1
ATOM 1566 C CA . PRO A 1 209 ? 17.908 -2.058 5.312 1.00 82.25 209 PRO A CA 1
ATOM 1567 C C . PRO A 1 209 ? 18.319 -0.591 5.510 1.00 82.25 209 PRO A C 1
ATOM 1569 O O . PRO A 1 209 ? 17.477 0.310 5.479 1.00 82.25 209 PRO A O 1
ATOM 1572 N N . ASP A 1 210 ? 19.622 -0.349 5.673 1.00 73.12 210 ASP A N 1
ATOM 1573 C CA . ASP A 1 210 ? 20.181 1.009 5.668 1.00 73.12 210 ASP A CA 1
ATOM 1574 C C . ASP A 1 210 ? 20.002 1.619 4.259 1.00 73.12 210 ASP A C 1
ATOM 1576 O O . ASP A 1 210 ? 20.301 0.945 3.271 1.00 73.12 210 ASP A O 1
ATOM 1580 N N . PRO A 1 211 ? 19.518 2.869 4.120 1.00 61.84 211 PRO A N 1
ATOM 1581 C CA . PRO A 1 211 ? 19.270 3.542 2.839 1.00 61.84 211 PRO A CA 1
ATOM 1582 C C . PRO A 1 211 ? 20.486 3.749 1.915 1.00 61.84 211 PRO A C 1
ATOM 1584 O O . PRO A 1 211 ? 20.345 4.451 0.910 1.00 61.84 211 PRO A O 1
ATOM 1587 N N . LYS A 1 212 ? 21.667 3.175 2.187 1.00 57.22 212 LYS A N 1
ATOM 1588 C CA . LYS A 1 212 ? 22.784 3.185 1.227 1.00 57.22 212 LYS A CA 1
ATOM 1589 C C . LYS A 1 212 ? 22.328 2.502 -0.068 1.00 57.22 212 LYS A C 1
ATOM 1591 O O . LYS A 1 212 ? 22.134 1.293 -0.109 1.00 57.22 212 LYS A O 1
ATOM 1596 N N . GLY A 1 213 ? 22.077 3.331 -1.085 1.00 53.25 213 GLY A N 1
ATOM 1597 C CA . GLY A 1 213 ? 21.279 3.013 -2.271 1.00 53.25 213 GLY A CA 1
ATOM 1598 C C . GLY A 1 213 ? 21.654 1.699 -2.956 1.00 53.25 213 GLY A C 1
ATOM 1599 O O . GLY A 1 213 ? 22.827 1.419 -3.177 1.00 53.25 213 GLY A O 1
ATOM 1600 N N . THR A 1 214 ? 20.633 0.908 -3.295 1.00 59.50 214 THR A N 1
ATOM 1601 C CA . THR A 1 214 ? 20.771 -0.377 -4.015 1.00 59.50 214 THR A CA 1
ATOM 1602 C C . THR A 1 214 ? 20.035 -0.387 -5.358 1.00 59.50 214 THR A C 1
ATOM 1604 O O . THR A 1 214 ? 19.689 -1.444 -5.896 1.00 59.50 214 THR A O 1
ATOM 1607 N N . CYS A 1 215 ? 19.767 0.809 -5.879 1.00 63.12 215 CYS A N 1
ATOM 1608 C CA . CYS A 1 215 ? 19.504 1.031 -7.291 1.00 63.12 215 CYS A CA 1
ATOM 1609 C C . CYS A 1 215 ? 20.828 1.089 -8.070 1.00 63.12 215 CYS A C 1
ATOM 1611 O O . CYS A 1 2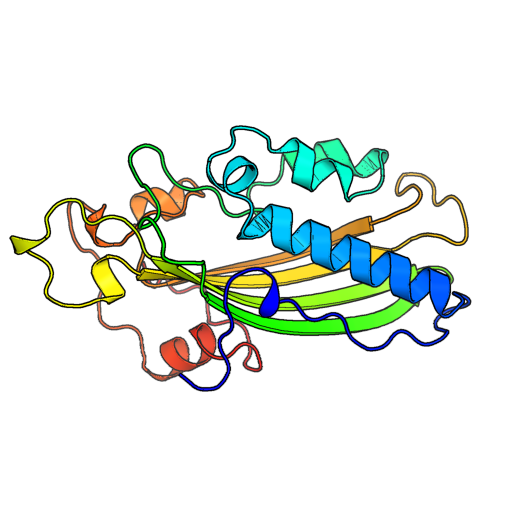15 ? 21.845 1.517 -7.474 1.00 63.12 215 CYS A O 1
#

Radius of gyration: 17.89 Å; Cα contacts (8 Å, |Δi|>4): 455; chains: 1; bounding box: 44×38×50 Å